Protein AF-A0A2S1XE09-F1 (afdb_monomer_lite)

Sequence (227 aa):
MHNIIDSYKGGRYLLRWALVEIHPAVLDAETGDELAPAIYGPSCPDAPLDVFAAEPEEIEAVLAENAEVRALAVAALPPAEPIIVRDFDAEGNLVAEREVIPEPPAAPVVPLAELKAAAVDLINARVGELRADHITVTVGQSATYLEKQDEAARHAAGDSGPFPYLSAEAIATGSSLDEVAALVGATATAWTAVNADLEGKRRAAVEAVKAAESPV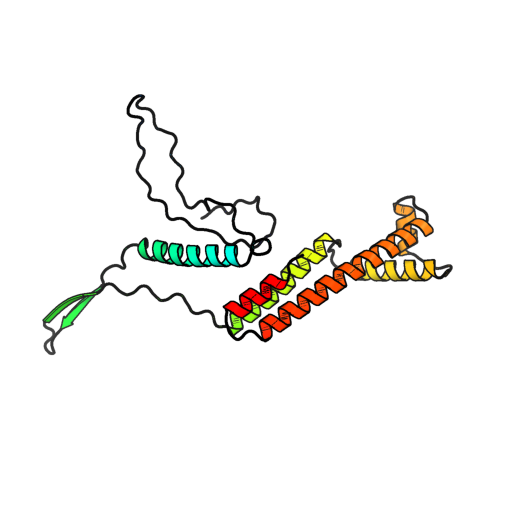QVYQACTHLRA

Secondary structure (DSSP, 8-state):
-----TT--S--EE-----------PBPTTT--BPPP---SS--SSPPEETTTS-HHHHHHHHHHHHHHHHHHHHHSPPPPPEEEEEE-TTS-EEEEEEE-PPPPPPP---HHHHHHHHHHHHHHHHHHHHHTTS---TTHHHHHHHHHHHHHHHHTT-----HHHHHHHHHHT--HHHHHHHHHHHHHHHHHHHHHHHHHHHHHHHHHHH-SSHHHHHHHHHTT--

Radius of gyration: 29.97 Å; chains: 1; bounding box: 83×64×74 Å

pLDDT: mean 77.24, std 21.25, range [29.91, 98.69]

Foldseek 3Di:
DDDPPPPDPPADFAQQWDDDDADPFDQDPVPRDGDDRPPDDGDSPDDTDRLLPDDPVVVVVSVVSVVVVVVVVVVVPDQQQWDWDFDADPVGHTDDTDTDRDDPPDDDDDDLVVLLVVLLVVLVVVLVVVLVVLDPDDVPCVVVLVLLLVLLVCVVVVNPDDDVSLVVVCVVVVHDSPVSSVVSNVSVVVSVVVNVVSVVLSVQLSVQSVVDPDSVSNSVSSNSNHD

Structure (mmCIF, N/CA/C/O backbone):
data_AF-A0A2S1XE09-F1
#
_entry.id   AF-A0A2S1XE09-F1
#
loop_
_atom_site.group_PDB
_atom_site.id
_atom_site.type_symbol
_atom_site.label_atom_id
_atom_site.label_alt_id
_atom_site.label_comp_id
_atom_site.label_asym_id
_atom_site.label_entity_id
_atom_site.label_seq_id
_atom_site.pdbx_PDB_ins_code
_atom_site.Cartn_x
_atom_site.Cartn_y
_atom_site.Cartn_z
_atom_site.occupancy
_atom_site.B_iso_or_equiv
_atom_site.auth_seq_id
_atom_site.auth_comp_id
_atom_site.auth_asym_id
_atom_site.auth_atom_id
_atom_site.pdbx_PDB_model_num
ATOM 1 N N . MET A 1 1 ? 23.938 21.216 -9.663 1.00 29.91 1 MET A N 1
ATOM 2 C CA . MET A 1 1 ? 23.207 20.632 -8.519 1.00 29.91 1 MET A CA 1
ATOM 3 C C . MET A 1 1 ? 21.765 21.088 -8.682 1.00 29.91 1 MET A C 1
ATOM 5 O O . MET A 1 1 ? 21.498 22.265 -8.496 1.00 29.91 1 MET A O 1
ATOM 9 N N . HIS A 1 2 ? 20.908 20.238 -9.250 1.00 38.53 2 HIS A N 1
ATOM 10 C CA . HIS A 1 2 ? 19.568 20.633 -9.700 1.00 38.53 2 HIS A CA 1
ATOM 11 C C . HIS A 1 2 ? 18.610 20.702 -8.505 1.00 38.53 2 HIS A C 1
ATOM 13 O O . HIS A 1 2 ? 18.514 19.736 -7.751 1.00 38.53 2 HIS A O 1
ATOM 19 N N . ASN A 1 3 ? 17.928 21.839 -8.336 1.00 36.25 3 ASN A N 1
ATOM 20 C CA . ASN A 1 3 ? 16.861 22.007 -7.350 1.00 36.25 3 ASN A CA 1
ATOM 21 C C . ASN A 1 3 ? 15.631 21.229 -7.829 1.00 36.25 3 ASN A C 1
ATOM 23 O O . ASN A 1 3 ? 14.886 21.701 -8.686 1.00 36.25 3 ASN A O 1
ATOM 27 N N . ILE A 1 4 ? 15.426 20.031 -7.286 1.00 41.94 4 ILE A N 1
ATOM 28 C CA . ILE A 1 4 ? 14.102 19.411 -7.288 1.00 41.94 4 ILE A CA 1
ATOM 29 C C . ILE A 1 4 ? 13.247 20.294 -6.375 1.00 41.94 4 ILE A C 1
ATOM 31 O O . ILE A 1 4 ? 13.626 20.545 -5.236 1.00 41.94 4 ILE A O 1
ATOM 35 N N . ILE A 1 5 ? 12.155 20.847 -6.899 1.00 47.62 5 ILE A N 1
ATOM 36 C CA . ILE A 1 5 ? 11.289 21.761 -6.148 1.00 47.62 5 ILE A CA 1
ATOM 37 C C . ILE A 1 5 ? 10.715 20.995 -4.941 1.00 47.62 5 ILE A C 1
ATOM 39 O O . ILE A 1 5 ? 9.990 20.020 -5.124 1.00 47.62 5 ILE A O 1
ATOM 43 N N . ASP A 1 6 ? 11.006 21.448 -3.717 1.00 44.28 6 ASP A N 1
ATOM 44 C CA . ASP A 1 6 ? 10.585 20.827 -2.441 1.00 44.28 6 ASP A CA 1
ATOM 45 C C . ASP A 1 6 ? 9.052 20.715 -2.253 1.00 44.28 6 ASP A C 1
ATOM 47 O O . ASP A 1 6 ? 8.571 20.153 -1.270 1.00 44.28 6 ASP A O 1
ATOM 51 N N . SER A 1 7 ? 8.248 21.243 -3.182 1.00 42.09 7 SER A N 1
ATOM 52 C CA . SER A 1 7 ? 6.783 21.239 -3.113 1.00 42.09 7 SER A CA 1
ATOM 53 C C . SER A 1 7 ? 6.124 19.940 -3.585 1.00 42.09 7 SER A C 1
ATOM 55 O O . SER A 1 7 ? 4.902 19.812 -3.485 1.00 42.09 7 SER A O 1
ATOM 57 N N . TYR A 1 8 ? 6.879 18.979 -4.119 1.00 47.38 8 TYR A N 1
ATOM 58 C CA . TYR A 1 8 ? 6.303 17.715 -4.570 1.00 47.38 8 TYR A CA 1
ATOM 59 C C . TYR A 1 8 ? 6.074 16.776 -3.381 1.00 47.38 8 TYR A C 1
ATOM 61 O O . TYR A 1 8 ? 7.004 16.202 -2.817 1.00 47.38 8 TYR A O 1
ATOM 69 N N . LYS A 1 9 ? 4.803 16.599 -3.003 1.00 41.81 9 LYS A N 1
ATOM 70 C CA . LYS A 1 9 ? 4.373 15.612 -2.005 1.00 41.81 9 LYS A CA 1
ATOM 71 C C . LYS A 1 9 ? 4.724 14.199 -2.488 1.00 41.81 9 LYS A C 1
ATOM 73 O O . LYS A 1 9 ? 3.990 13.642 -3.289 1.00 41.81 9 LYS A O 1
ATOM 78 N N . GLY A 1 10 ? 5.849 13.648 -2.036 1.00 36.59 10 GLY A N 1
ATOM 79 C CA . GLY A 1 10 ? 6.108 12.207 -1.862 1.00 36.59 10 GLY A CA 1
ATOM 80 C C . GLY A 1 10 ? 5.841 11.212 -3.009 1.00 36.59 10 GLY A C 1
ATOM 81 O O . GLY A 1 10 ? 5.817 10.022 -2.729 1.00 36.59 10 GLY A O 1
ATOM 82 N N . GLY A 1 11 ? 5.635 11.636 -4.259 1.00 39.91 11 GLY A N 1
ATOM 83 C CA . GLY A 1 11 ? 5.343 10.756 -5.402 1.00 39.91 11 GLY A CA 1
ATOM 84 C C . GLY A 1 11 ? 6.572 10.387 -6.242 1.00 39.91 11 GLY A C 1
ATOM 85 O O . GLY A 1 11 ? 7.592 11.079 -6.206 1.00 39.91 11 GLY A O 1
ATOM 86 N N . ARG A 1 12 ? 6.478 9.302 -7.031 1.00 45.44 12 ARG A N 1
ATOM 87 C CA . ARG A 1 12 ? 7.445 8.995 -8.103 1.00 45.44 12 ARG A CA 1
ATOM 88 C C . ARG A 1 12 ? 6.915 9.519 -9.435 1.00 45.44 12 ARG A C 1
ATOM 90 O O . ARG A 1 12 ? 5.789 9.236 -9.818 1.00 45.44 12 ARG A O 1
ATOM 97 N N . TYR A 1 13 ? 7.773 10.246 -10.130 1.00 48.81 13 TYR A N 1
ATOM 98 C CA . TYR A 1 13 ? 7.447 11.103 -11.260 1.00 48.81 13 TYR A CA 1
ATOM 99 C C . TYR A 1 13 ? 8.245 10.675 -12.494 1.00 48.81 13 TYR A C 1
ATOM 101 O O . TYR A 1 13 ? 9.452 10.441 -12.385 1.00 48.81 13 TYR A O 1
ATOM 109 N N . LEU A 1 14 ? 7.611 10.607 -13.668 1.00 46.12 14 LEU A N 1
ATOM 110 C CA . LEU A 1 14 ? 8.350 10.614 -14.932 1.00 46.12 14 LEU A CA 1
ATOM 111 C C . LEU A 1 14 ? 8.662 12.067 -15.292 1.00 46.12 14 LEU A C 1
ATOM 113 O O . LEU A 1 14 ? 7.768 12.873 -15.544 1.00 46.12 14 LEU A O 1
ATOM 117 N N . LEU A 1 15 ? 9.950 12.400 -15.284 1.00 46.25 15 LEU A N 1
ATOM 118 C CA . LEU A 1 15 ? 10.441 13.707 -15.703 1.00 46.25 15 LEU A CA 1
ATOM 119 C C . LEU A 1 15 ? 10.568 13.722 -17.228 1.00 46.25 15 LEU A C 1
ATOM 121 O O . LEU A 1 15 ? 11.260 12.878 -17.799 1.00 46.25 15 LEU A O 1
ATOM 125 N N . ARG A 1 16 ? 9.910 14.688 -17.869 1.00 46.25 16 ARG A N 1
ATOM 126 C CA . ARG A 1 16 ? 10.091 15.014 -19.284 1.00 46.25 16 ARG A CA 1
ATOM 127 C C . ARG A 1 16 ? 11.265 15.982 -19.380 1.00 46.25 16 ARG A C 1
ATOM 129 O O . ARG A 1 16 ? 11.198 17.096 -18.868 1.00 46.25 16 ARG A O 1
ATOM 136 N N . TRP A 1 17 ? 12.362 15.552 -19.988 1.00 41.72 17 TRP A N 1
ATOM 137 C CA . TRP A 1 17 ? 13.503 16.434 -20.226 1.00 41.72 17 TRP A CA 1
ATOM 138 C C . TRP A 1 17 ? 13.343 17.087 -21.600 1.00 41.72 17 TRP A C 1
ATOM 140 O O . TRP A 1 17 ? 13.000 16.415 -22.563 1.00 41.72 17 TRP A O 1
ATOM 150 N N . ALA A 1 18 ? 13.586 18.389 -21.706 1.00 41.06 18 ALA A N 1
ATOM 151 C CA . ALA A 1 18 ? 13.698 19.079 -22.987 1.00 41.06 18 ALA A CA 1
ATOM 152 C C . ALA A 1 18 ? 15.085 19.717 -23.066 1.00 41.06 18 ALA A C 1
ATOM 154 O O . ALA A 1 18 ? 15.552 20.325 -22.100 1.00 41.06 18 ALA A O 1
ATOM 155 N N . LEU A 1 19 ? 15.759 19.552 -24.203 1.00 36.62 19 LEU A N 1
ATOM 156 C CA . LEU A 1 19 ? 17.006 20.251 -24.475 1.00 36.62 19 LEU A CA 1
ATOM 157 C C . LEU A 1 19 ? 16.650 21.610 -25.079 1.00 36.62 19 LEU A C 1
ATOM 159 O O . LEU A 1 19 ? 15.942 21.654 -26.083 1.00 36.62 19 LEU A O 1
ATOM 163 N N . VAL A 1 20 ? 17.104 22.703 -24.466 1.00 41.16 20 VAL A N 1
ATOM 164 C CA . VAL A 1 20 ? 16.830 24.054 -24.970 1.00 41.16 20 VAL A CA 1
ATOM 165 C C . VAL A 1 20 ? 18.132 24.764 -25.312 1.00 41.16 20 VAL A C 1
ATOM 167 O O . VAL A 1 20 ? 19.076 24.762 -24.524 1.00 41.16 20 VAL A O 1
ATOM 170 N N . GLU A 1 21 ? 18.178 25.348 -26.506 1.00 37.38 21 GLU A N 1
ATOM 171 C CA . GLU A 1 21 ? 19.303 26.128 -27.017 1.00 37.38 21 GLU A CA 1
ATOM 172 C C . GLU A 1 21 ? 19.308 27.533 -26.391 1.00 37.38 21 GLU A C 1
ATOM 174 O O . GLU A 1 21 ? 18.278 28.206 -26.333 1.00 37.38 21 GLU A O 1
ATOM 179 N N . ILE A 1 22 ? 20.466 27.974 -25.888 1.00 40.25 22 ILE A N 1
ATOM 180 C CA . ILE A 1 22 ? 20.622 29.260 -25.196 1.00 40.25 22 ILE A CA 1
ATOM 181 C C . ILE A 1 22 ? 21.247 30.271 -26.163 1.00 40.25 22 ILE A C 1
ATOM 183 O O . ILE A 1 22 ? 22.413 30.135 -26.533 1.00 40.25 22 ILE A O 1
ATOM 187 N N . HIS A 1 23 ? 20.511 31.324 -26.519 1.00 36.81 23 HIS A N 1
ATOM 188 C CA . HIS A 1 23 ? 21.086 32.500 -27.177 1.00 36.81 23 HIS A CA 1
ATOM 189 C C . HIS A 1 23 ? 21.529 33.529 -26.119 1.00 36.81 23 HIS A C 1
ATOM 191 O O . HIS A 1 23 ? 20.784 33.770 -25.165 1.00 36.81 23 HIS A O 1
ATOM 197 N N . PRO A 1 24 ? 22.720 34.150 -26.242 1.00 40.69 24 PRO A N 1
ATOM 198 C CA . PRO A 1 24 ? 23.114 35.243 -25.356 1.00 40.69 24 PRO A CA 1
ATOM 199 C C . PRO A 1 24 ? 22.143 36.425 -25.510 1.00 40.69 24 PRO A C 1
ATOM 201 O O . PRO A 1 24 ? 21.597 36.636 -26.592 1.00 40.69 24 PRO A O 1
ATOM 204 N N . ALA A 1 25 ? 21.918 37.154 -24.413 1.00 48.25 25 ALA A N 1
ATOM 205 C CA . ALA A 1 25 ? 20.887 38.182 -24.254 1.00 48.25 25 ALA A CA 1
ATOM 206 C C . ALA A 1 25 ? 20.668 39.055 -25.506 1.00 48.25 25 ALA A C 1
ATOM 208 O O . ALA A 1 25 ? 21.591 39.701 -26.005 1.00 48.25 25 ALA A O 1
ATOM 209 N N . VAL A 1 26 ? 19.424 39.084 -25.991 1.00 52.12 26 VAL A N 1
ATOM 210 C CA . VAL A 1 26 ? 18.981 40.003 -27.042 1.00 52.12 26 VAL A CA 1
ATOM 211 C C . VAL A 1 26 ? 18.513 41.281 -26.353 1.00 52.12 26 VAL A C 1
ATOM 213 O O . VAL A 1 26 ? 17.576 41.246 -25.557 1.00 52.12 26 VAL A O 1
ATOM 216 N N . LEU A 1 27 ? 19.186 42.397 -26.631 1.00 51.38 27 LEU A N 1
ATOM 217 C CA . LEU A 1 27 ? 18.688 43.721 -26.263 1.00 51.38 27 LEU A CA 1
ATOM 218 C C . LEU A 1 27 ? 17.451 44.026 -27.110 1.00 51.38 27 LEU A C 1
ATOM 220 O O . LEU A 1 27 ? 17.447 43.751 -28.313 1.00 51.38 27 LEU A O 1
ATOM 224 N N . ASP A 1 28 ? 16.418 44.597 -26.496 1.00 59.78 28 ASP A N 1
ATOM 225 C CA . ASP A 1 28 ? 15.267 45.098 -27.245 1.00 59.78 28 ASP A CA 1
ATOM 226 C C . ASP A 1 28 ? 15.742 46.172 -28.240 1.00 59.78 28 ASP A C 1
ATOM 228 O O . ASP A 1 28 ? 16.424 47.127 -27.864 1.00 59.78 28 ASP A O 1
ATOM 232 N N . ALA A 1 29 ? 15.432 46.001 -29.528 1.00 52.12 29 ALA A N 1
ATOM 233 C CA . ALA A 1 29 ? 15.957 46.868 -30.582 1.00 52.12 29 ALA A CA 1
ATOM 234 C C . ALA A 1 29 ? 15.331 48.275 -30.587 1.00 52.12 29 ALA A C 1
ATOM 236 O O . ALA A 1 29 ? 15.905 49.189 -31.182 1.00 52.12 29 ALA A O 1
ATOM 237 N N . GLU A 1 30 ? 14.171 48.453 -29.953 1.00 62.19 30 GLU A N 1
ATOM 238 C CA . GLU A 1 30 ? 13.473 49.735 -29.874 1.00 62.19 30 GLU A CA 1
ATOM 239 C C . GLU A 1 30 ? 13.807 50.487 -28.584 1.00 62.19 30 GLU A C 1
ATOM 241 O O . GLU A 1 30 ? 13.912 51.716 -28.614 1.00 62.19 30 GLU A O 1
ATOM 246 N N . THR A 1 31 ? 14.013 49.781 -27.467 1.00 75.94 31 THR A N 1
ATOM 247 C CA . THR A 1 31 ? 14.245 50.425 -26.160 1.00 75.94 31 THR A CA 1
ATOM 248 C C . THR A 1 31 ? 15.693 50.367 -25.674 1.00 75.94 31 THR A C 1
ATOM 250 O O . THR A 1 31 ? 16.106 51.240 -24.913 1.00 75.94 31 THR A O 1
ATOM 253 N N . GLY A 1 32 ? 16.489 49.396 -26.133 1.00 64.50 32 GLY A N 1
ATOM 254 C CA . GLY A 1 32 ? 17.873 49.185 -25.696 1.00 64.50 32 GLY A CA 1
ATOM 255 C C . GLY A 1 32 ? 18.017 48.572 -24.299 1.00 64.50 32 GLY A C 1
ATOM 256 O O . GLY A 1 32 ? 19.140 48.446 -23.810 1.00 64.50 32 GLY A O 1
ATOM 257 N N . ASP A 1 33 ? 16.909 48.188 -23.664 1.00 67.38 33 ASP A N 1
ATOM 258 C CA . ASP A 1 33 ? 16.909 47.540 -22.355 1.00 67.38 33 ASP A CA 1
ATOM 259 C C . ASP A 1 33 ? 17.256 46.044 -22.474 1.00 67.38 33 ASP A C 1
ATOM 261 O O . ASP A 1 33 ? 16.963 45.387 -23.481 1.00 67.38 33 ASP A O 1
ATOM 265 N N . GLU A 1 34 ? 17.862 45.478 -21.423 1.00 52.91 34 GLU A N 1
ATOM 266 C CA . GLU A 1 34 ? 17.965 44.023 -21.277 1.00 52.91 34 GLU A CA 1
ATOM 267 C C . GLU A 1 34 ? 16.555 43.449 -21.102 1.00 52.91 34 GLU A C 1
ATOM 269 O O . GLU A 1 34 ? 15.909 43.645 -20.068 1.00 52.91 34 GLU A O 1
ATOM 274 N N . LEU A 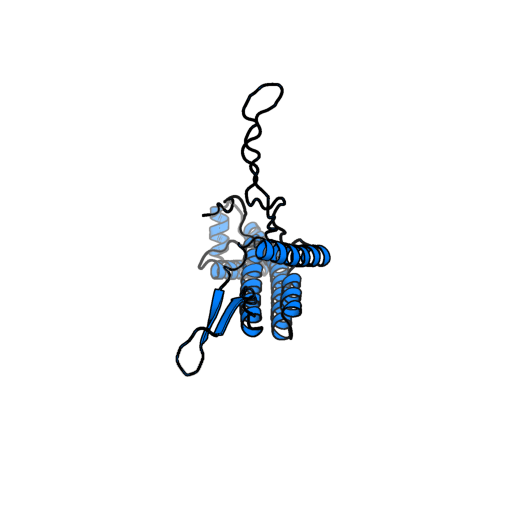1 35 ? 16.071 42.715 -22.107 1.00 54.72 35 LEU A N 1
ATOM 275 C CA . LEU A 1 35 ? 14.899 41.867 -21.927 1.00 54.72 35 LEU A CA 1
ATOM 276 C C . LEU A 1 35 ? 15.207 40.882 -20.795 1.00 54.72 35 LEU A C 1
ATOM 278 O O . LEU A 1 35 ? 16.299 40.305 -20.760 1.00 54.72 35 LEU A O 1
ATOM 282 N N . ALA A 1 36 ? 14.260 40.705 -19.863 1.00 45.94 36 ALA A N 1
ATOM 283 C CA . ALA A 1 36 ? 14.407 39.745 -18.771 1.00 45.94 36 ALA A CA 1
ATOM 284 C C . ALA A 1 36 ? 14.918 38.420 -19.355 1.00 45.94 36 ALA A C 1
ATOM 286 O O . ALA A 1 36 ? 14.347 37.968 -20.354 1.00 45.94 36 ALA A O 1
ATOM 287 N N . PRO A 1 37 ? 15.990 37.822 -18.798 1.00 46.41 37 PRO A N 1
ATOM 288 C CA . PRO A 1 37 ? 16.573 36.633 -19.385 1.00 46.41 37 PRO A CA 1
ATOM 289 C C . PRO A 1 37 ? 15.460 35.606 -19.518 1.00 46.41 37 PRO A C 1
ATOM 291 O O . PRO A 1 37 ? 14.835 35.235 -18.521 1.00 46.41 37 PRO A O 1
ATOM 294 N N . ALA A 1 38 ? 15.173 35.185 -20.749 1.00 46.19 38 ALA A N 1
ATOM 295 C CA . ALA A 1 38 ? 14.344 34.019 -20.952 1.00 46.19 38 ALA A CA 1
ATOM 296 C C . ALA A 1 38 ? 15.070 32.883 -20.228 1.00 46.19 38 ALA A C 1
ATOM 298 O O . ALA A 1 38 ? 16.137 32.443 -20.658 1.00 46.19 38 ALA A O 1
ATOM 299 N N . ILE A 1 39 ? 14.561 32.485 -19.060 1.00 38.59 39 ILE A N 1
ATOM 300 C CA . ILE A 1 39 ? 15.097 31.337 -18.344 1.00 38.59 39 ILE A CA 1
ATOM 301 C C . ILE A 1 39 ? 14.736 30.131 -19.197 1.00 38.59 39 ILE A C 1
ATOM 303 O O . ILE A 1 39 ? 13.629 29.609 -19.122 1.00 38.59 39 ILE A O 1
ATOM 307 N N . TYR A 1 40 ? 15.691 29.696 -20.003 1.00 47.28 40 TYR A N 1
ATOM 308 C CA . TYR A 1 40 ? 15.693 28.377 -20.596 1.00 47.28 40 TYR A CA 1
ATOM 309 C C . TYR A 1 40 ? 16.876 27.615 -20.006 1.00 47.28 40 TYR A C 1
ATOM 311 O O . TYR A 1 40 ? 18.017 27.717 -20.443 1.00 47.28 40 TYR A O 1
ATOM 319 N N . GLY A 1 41 ? 16.578 26.907 -18.920 1.00 41.28 41 GLY A N 1
ATOM 320 C CA . GLY A 1 41 ? 17.376 25.800 -18.399 1.00 41.28 41 GLY A CA 1
ATOM 321 C C . GLY A 1 41 ? 16.543 24.517 -18.474 1.00 41.28 41 GLY A C 1
ATOM 322 O O . GLY A 1 41 ? 15.415 24.577 -18.966 1.00 41.28 41 GLY A O 1
ATOM 323 N N . PRO A 1 42 ? 17.035 23.368 -17.977 1.00 38.59 42 PRO A N 1
ATOM 324 C CA . PRO A 1 42 ? 16.214 22.171 -17.843 1.00 38.59 42 PRO A CA 1
ATOM 325 C C . PRO A 1 42 ? 15.118 22.425 -16.799 1.00 38.59 42 PRO A C 1
ATOM 327 O O . PRO A 1 42 ? 15.269 22.134 -15.614 1.00 38.59 42 PRO A O 1
ATOM 330 N N . SER A 1 43 ? 14.014 23.016 -17.233 1.00 42.06 43 SER A N 1
ATOM 331 C CA . SER A 1 43 ? 12.719 22.860 -16.601 1.00 42.06 43 SER A CA 1
ATOM 332 C C . SER A 1 43 ? 12.050 21.671 -17.276 1.00 42.06 43 SER A C 1
ATOM 334 O O . SER A 1 43 ? 12.108 21.519 -18.493 1.00 42.06 43 SER A O 1
ATOM 336 N N . CYS A 1 44 ? 11.431 20.803 -16.483 1.00 41.62 44 CYS A N 1
ATOM 337 C CA . CYS A 1 44 ? 10.368 19.956 -17.006 1.00 41.62 44 CYS A CA 1
ATOM 338 C C . CYS A 1 44 ? 9.275 20.955 -17.432 1.00 41.62 44 CYS A C 1
ATOM 340 O O . CYS A 1 44 ? 8.752 21.638 -16.545 1.00 41.62 44 CYS A O 1
ATOM 342 N N . PRO A 1 45 ? 9.024 21.179 -18.739 1.00 46.91 45 PRO A N 1
ATOM 343 C CA . PRO A 1 45 ? 8.108 22.238 -19.176 1.00 46.91 45 PRO A CA 1
ATOM 344 C C . PRO A 1 45 ? 6.678 21.965 -18.692 1.00 46.91 45 PRO A C 1
ATOM 346 O O . PRO A 1 45 ? 5.906 22.897 -18.486 1.00 46.91 45 PRO A O 1
ATOM 349 N N . ASP A 1 46 ? 6.387 20.691 -18.422 1.00 56.22 46 ASP A N 1
ATOM 350 C CA . ASP A 1 46 ? 5.142 20.205 -17.855 1.00 56.22 46 ASP A CA 1
ATOM 351 C C . ASP A 1 46 ? 5.359 19.639 -16.452 1.00 56.22 46 ASP A C 1
ATOM 353 O O . ASP A 1 46 ? 6.459 19.202 -16.095 1.00 56.22 46 ASP A O 1
ATOM 357 N N . ALA A 1 47 ? 4.289 19.613 -15.654 1.00 57.19 47 ALA A N 1
ATOM 358 C CA . ALA A 1 47 ? 4.299 18.877 -14.399 1.00 57.19 47 ALA A CA 1
ATOM 359 C C . ALA A 1 47 ? 4.710 17.420 -14.682 1.00 57.19 47 ALA A C 1
ATOM 361 O O . ALA A 1 47 ? 4.228 16.833 -15.654 1.00 57.19 47 ALA A O 1
ATOM 362 N N . PRO A 1 48 ? 5.613 16.835 -13.881 1.00 57.59 48 PRO A N 1
ATOM 363 C CA . PRO A 1 48 ? 6.016 15.461 -14.092 1.00 57.59 48 PRO A CA 1
ATOM 364 C C . PRO A 1 48 ? 4.800 14.532 -14.113 1.00 57.59 48 PRO A C 1
ATOM 366 O O . PRO A 1 48 ? 3.903 14.663 -13.277 1.00 57.59 48 PRO A O 1
ATOM 369 N N . LEU A 1 49 ? 4.795 13.580 -15.048 1.00 59.56 49 LEU A N 1
ATOM 370 C CA . LEU A 1 49 ? 3.694 12.637 -15.182 1.00 59.56 49 LEU A CA 1
ATOM 371 C C . LEU A 1 49 ? 3.666 11.742 -13.938 1.00 59.56 49 LEU A C 1
ATOM 373 O O . LEU A 1 49 ? 4.624 11.006 -13.665 1.00 59.56 49 LEU A O 1
ATOM 377 N N . ASP A 1 50 ? 2.572 11.819 -13.181 1.00 68.38 50 ASP A N 1
ATOM 378 C CA . ASP A 1 50 ? 2.276 10.848 -12.135 1.00 68.38 50 ASP A CA 1
ATOM 379 C C . ASP A 1 50 ? 1.901 9.529 -12.811 1.00 68.38 50 ASP A C 1
ATOM 381 O O . ASP A 1 50 ? 0.803 9.350 -13.339 1.00 68.38 50 ASP A O 1
ATOM 385 N N . VAL A 1 51 ? 2.845 8.592 -12.796 1.00 54.41 51 VAL A N 1
ATOM 386 C CA . VAL A 1 51 ? 2.706 7.273 -13.425 1.00 54.41 51 VAL A CA 1
ATOM 387 C C . VAL A 1 51 ? 1.555 6.446 -12.859 1.00 54.41 51 VAL A C 1
ATOM 389 O O . VAL A 1 51 ? 1.152 5.466 -13.482 1.00 54.41 51 VAL A O 1
ATOM 392 N N . PHE A 1 52 ? 1.033 6.811 -11.689 1.00 51.41 52 PHE A N 1
ATOM 393 C CA . PHE A 1 52 ? -0.110 6.140 -11.083 1.00 51.41 52 PHE A CA 1
ATOM 394 C C . PHE A 1 52 ? -1.453 6.733 -11.522 1.00 51.41 52 PHE A C 1
ATOM 396 O O . PHE A 1 52 ? -2.464 6.043 -11.407 1.00 51.41 52 PHE A O 1
ATOM 403 N N . ALA A 1 53 ? -1.465 7.966 -12.034 1.00 58.34 53 ALA A N 1
ATOM 404 C CA . ALA A 1 53 ? -2.663 8.658 -12.512 1.00 58.34 53 ALA A CA 1
ATOM 405 C C . ALA A 1 53 ? -2.786 8.691 -14.047 1.00 58.34 53 ALA A C 1
ATOM 407 O O . ALA A 1 53 ? -3.871 8.946 -14.557 1.00 58.34 53 ALA A O 1
ATOM 408 N N . ALA A 1 54 ? -1.694 8.436 -14.770 1.00 63.28 54 ALA A N 1
ATOM 409 C CA . ALA A 1 54 ? -1.641 8.484 -16.228 1.00 63.28 54 ALA A CA 1
ATOM 410 C C . ALA A 1 54 ? -2.238 7.239 -16.903 1.00 63.28 54 ALA A C 1
ATOM 412 O O . ALA A 1 54 ? -2.050 6.111 -16.426 1.00 63.28 54 ALA A O 1
ATOM 413 N N . GLU A 1 55 ? -2.898 7.425 -18.046 1.00 70.94 55 GLU A N 1
ATOM 414 C CA . GLU A 1 55 ? -3.360 6.333 -18.903 1.00 70.94 55 GLU A CA 1
ATOM 415 C C . GLU A 1 55 ? -2.192 5.627 -19.620 1.00 70.94 55 GLU A C 1
ATOM 417 O O . GLU A 1 55 ? -1.131 6.228 -19.819 1.00 70.94 55 GLU A O 1
ATOM 422 N N . PRO A 1 56 ? -2.331 4.335 -19.991 1.00 64.44 56 PRO A N 1
ATOM 423 C CA . PRO A 1 56 ? -1.256 3.579 -20.639 1.00 64.44 56 PRO A CA 1
ATOM 424 C C . PRO A 1 56 ? -0.685 4.270 -21.883 1.00 64.44 56 PRO A C 1
ATOM 426 O O . PRO A 1 56 ? 0.527 4.267 -22.073 1.00 64.44 56 PRO A O 1
ATOM 429 N N . GLU A 1 57 ? -1.529 4.912 -22.690 1.00 70.12 57 GLU A N 1
ATOM 430 C CA . GLU A 1 57 ? -1.116 5.645 -23.887 1.00 70.12 57 GLU A CA 1
ATOM 431 C C . GLU A 1 57 ? -0.309 6.909 -23.546 1.00 70.12 57 GLU A C 1
ATOM 433 O O . GLU A 1 57 ? 0.633 7.247 -24.261 1.00 70.12 57 GLU A O 1
ATOM 438 N N . GLU A 1 58 ? -0.624 7.593 -22.440 1.00 66.75 58 GLU A N 1
ATOM 439 C CA . GLU A 1 58 ? 0.123 8.768 -21.961 1.00 66.75 58 GLU A CA 1
ATOM 440 C C . GLU A 1 58 ? 1.505 8.366 -21.441 1.00 66.75 58 GLU A C 1
ATOM 442 O O . GLU A 1 58 ? 2.507 9.034 -21.695 1.00 66.75 58 GLU A O 1
ATOM 447 N N . ILE A 1 59 ? 1.572 7.227 -20.754 1.00 57.47 59 ILE A N 1
ATOM 448 C CA . ILE A 1 59 ? 2.827 6.611 -20.331 1.00 57.47 59 ILE A CA 1
ATOM 449 C C . ILE A 1 59 ? 3.662 6.221 -21.552 1.00 57.47 59 ILE A C 1
ATOM 451 O O . ILE A 1 59 ? 4.850 6.539 -21.595 1.00 57.47 59 ILE A O 1
ATOM 455 N N . GLU A 1 60 ? 3.078 5.511 -22.522 1.00 63.53 60 GLU A N 1
ATOM 456 C CA . GLU A 1 60 ? 3.777 5.097 -23.741 1.00 63.53 60 GLU A CA 1
ATOM 457 C C . GLU A 1 60 ? 4.280 6.312 -24.520 1.00 63.53 60 GLU A C 1
ATOM 459 O O . GLU A 1 60 ? 5.434 6.312 -24.946 1.00 63.53 60 GLU A O 1
ATOM 464 N N . ALA A 1 61 ? 3.478 7.375 -24.616 1.00 69.88 61 ALA A N 1
ATOM 465 C CA . ALA A 1 61 ? 3.878 8.639 -25.219 1.00 69.88 61 ALA A CA 1
ATOM 466 C C . ALA A 1 61 ? 5.051 9.288 -24.470 1.00 69.88 61 ALA A C 1
ATOM 468 O O . ALA A 1 61 ? 6.035 9.660 -25.101 1.00 69.88 61 ALA A O 1
ATOM 469 N N . VAL A 1 62 ? 5.022 9.353 -23.134 1.00 67.38 62 VAL A N 1
ATOM 470 C CA . VAL A 1 62 ? 6.139 9.894 -22.339 1.00 67.38 62 VAL A CA 1
ATOM 471 C C . VAL A 1 62 ? 7.380 9.005 -22.415 1.00 67.38 62 VAL A C 1
ATOM 473 O O . VAL A 1 62 ? 8.499 9.510 -22.378 1.00 67.38 62 VAL A O 1
ATOM 476 N N . LEU A 1 63 ? 7.239 7.684 -22.522 1.00 61.19 63 LEU A N 1
ATOM 477 C CA . LEU A 1 63 ? 8.370 6.772 -22.708 1.00 61.19 63 LEU A CA 1
ATOM 478 C C . LEU A 1 63 ? 8.973 6.883 -24.113 1.00 61.19 63 LEU A C 1
ATOM 480 O O . LEU A 1 63 ? 10.201 6.835 -24.233 1.00 61.19 63 LEU A O 1
ATOM 484 N N . ALA A 1 64 ? 8.132 7.049 -25.137 1.00 67.00 64 ALA A N 1
ATOM 485 C CA . ALA A 1 64 ? 8.527 7.286 -26.521 1.00 67.00 64 ALA A CA 1
ATOM 486 C C . ALA A 1 64 ? 9.215 8.646 -26.664 1.00 67.00 64 ALA A C 1
ATOM 488 O O . ALA A 1 64 ? 10.351 8.700 -27.126 1.00 67.00 64 ALA A O 1
ATOM 489 N N . GLU A 1 65 ? 8.620 9.717 -26.138 1.00 66.38 65 GLU A N 1
ATOM 490 C CA . GLU A 1 65 ? 9.264 11.026 -26.072 1.00 66.38 65 GLU A CA 1
ATOM 491 C C . GLU A 1 65 ? 10.533 10.979 -25.236 1.00 66.38 65 GLU A C 1
ATOM 493 O O . GLU A 1 65 ? 11.526 11.560 -25.633 1.00 66.38 65 GLU A O 1
ATOM 498 N N . ASN A 1 66 ? 10.587 10.246 -24.121 1.00 61.03 66 ASN A N 1
ATOM 499 C CA . ASN A 1 66 ? 11.847 10.073 -23.399 1.00 61.03 66 ASN A CA 1
ATOM 500 C C . ASN A 1 66 ? 12.873 9.274 -24.209 1.00 61.03 66 ASN A C 1
ATOM 502 O O . ASN A 1 66 ? 14.069 9.443 -23.999 1.00 61.03 66 ASN A O 1
ATOM 506 N N . ALA A 1 67 ? 12.469 8.367 -25.100 1.00 59.88 67 ALA A N 1
ATOM 507 C CA . ALA A 1 67 ? 13.392 7.718 -26.028 1.00 59.88 67 ALA A CA 1
ATOM 508 C C . ALA A 1 67 ? 13.919 8.717 -27.070 1.00 59.88 67 ALA A C 1
ATOM 510 O O . ALA A 1 67 ? 15.125 8.755 -27.297 1.00 59.88 67 ALA A O 1
ATOM 511 N N . GLU A 1 68 ? 13.059 9.577 -27.613 1.00 53.84 68 GLU A N 1
ATOM 512 C CA . GLU A 1 68 ? 13.431 10.656 -28.537 1.00 53.84 68 GLU A CA 1
ATOM 513 C C . GLU A 1 68 ? 14.297 11.725 -27.862 1.00 53.84 68 GLU A C 1
ATOM 515 O O . GLU A 1 68 ? 15.319 12.122 -28.404 1.00 53.84 68 GLU A O 1
ATOM 520 N N . VAL A 1 69 ? 13.964 12.126 -26.639 1.00 47.97 69 VAL A N 1
ATOM 521 C CA . VAL A 1 69 ? 14.730 13.038 -25.783 1.00 47.97 69 VAL A CA 1
ATOM 522 C C . VAL A 1 69 ? 16.049 12.409 -25.370 1.00 47.97 69 VAL A C 1
ATOM 524 O O . VAL A 1 69 ? 17.058 13.100 -25.363 1.00 47.97 69 VAL A O 1
ATOM 527 N N . ARG A 1 70 ? 16.097 11.108 -25.054 1.00 54.00 70 ARG A N 1
ATOM 528 C CA . ARG A 1 70 ? 17.371 10.401 -24.847 1.00 54.00 70 ARG A CA 1
ATOM 529 C C . ARG A 1 70 ? 18.194 10.391 -26.130 1.00 54.00 70 ARG A C 1
ATOM 531 O O . ARG A 1 70 ? 19.395 10.602 -26.043 1.00 54.00 70 ARG A O 1
ATOM 538 N N . ALA A 1 71 ? 17.579 10.217 -27.299 1.00 57.06 71 ALA A N 1
ATOM 539 C CA . ALA A 1 71 ? 18.271 10.305 -28.583 1.00 57.06 71 ALA A CA 1
ATOM 540 C C . ALA A 1 71 ? 18.777 11.731 -28.875 1.00 57.06 71 ALA A C 1
ATOM 542 O O . ALA A 1 71 ? 19.915 11.891 -29.301 1.00 57.06 71 ALA A O 1
ATOM 543 N N . LEU A 1 72 ? 17.989 12.763 -28.566 1.00 51.38 72 LEU A N 1
ATOM 544 C CA . LEU A 1 72 ? 18.362 14.179 -28.648 1.00 51.38 72 LEU A CA 1
ATOM 545 C C . LEU A 1 72 ? 19.453 14.550 -27.641 1.00 51.38 72 LEU A C 1
ATOM 547 O O . LEU A 1 72 ? 20.381 15.261 -27.993 1.00 51.38 72 LEU A O 1
ATOM 551 N N . ALA A 1 73 ? 19.388 14.045 -26.410 1.00 48.12 73 ALA A N 1
ATOM 552 C CA . ALA A 1 73 ? 20.413 14.236 -25.390 1.00 48.12 73 ALA A CA 1
ATOM 553 C C . ALA A 1 73 ? 21.714 13.534 -25.787 1.00 48.12 73 ALA A C 1
ATOM 555 O O . ALA A 1 73 ? 22.777 14.113 -25.625 1.00 48.12 73 ALA A O 1
ATOM 556 N N . VAL A 1 74 ? 21.639 12.332 -26.366 1.00 52.34 74 VAL A N 1
ATOM 557 C CA . VAL A 1 74 ? 22.793 11.641 -26.962 1.00 52.34 74 VAL A CA 1
ATOM 558 C C . VAL A 1 74 ? 23.345 12.418 -28.161 1.00 52.34 74 VAL A C 1
ATOM 560 O O . VAL A 1 74 ? 24.558 12.508 -28.302 1.00 52.34 74 VAL A O 1
ATOM 563 N N . ALA A 1 75 ? 22.486 13.029 -28.981 1.00 54.72 75 ALA A N 1
ATOM 564 C CA . ALA A 1 75 ? 22.895 13.896 -30.088 1.00 54.72 75 ALA A CA 1
ATOM 565 C C . ALA A 1 75 ? 23.462 15.254 -29.625 1.00 54.72 75 ALA A C 1
ATOM 567 O O . ALA A 1 75 ? 24.213 15.883 -30.365 1.00 54.72 75 ALA A O 1
ATOM 568 N N . ALA A 1 76 ? 23.100 15.702 -28.420 1.00 44.56 76 ALA A N 1
ATOM 569 C CA . ALA A 1 76 ? 23.546 16.948 -27.801 1.00 44.56 76 ALA A CA 1
ATOM 570 C C . ALA A 1 76 ? 24.735 16.777 -26.848 1.00 44.56 76 ALA A C 1
ATOM 572 O O . ALA A 1 76 ? 25.337 17.773 -26.438 1.00 44.56 76 ALA A O 1
ATOM 573 N N . LEU A 1 77 ? 25.089 15.538 -26.482 1.00 46.03 77 LEU A N 1
ATOM 574 C CA . LEU A 1 77 ? 26.405 15.265 -25.921 1.00 46.03 77 LEU A CA 1
ATOM 575 C C . LEU A 1 77 ? 27.440 15.802 -26.916 1.00 46.03 77 LEU A C 1
ATOM 577 O O . LEU A 1 77 ? 27.239 15.660 -28.127 1.00 46.03 77 LEU A O 1
ATOM 581 N N . PRO A 1 78 ? 28.526 16.439 -26.436 1.00 50.28 78 PRO A N 1
ATOM 582 C CA . PRO A 1 78 ? 29.586 16.863 -27.334 1.00 50.28 78 PRO A CA 1
ATOM 583 C C . PRO A 1 78 ? 29.978 15.657 -28.195 1.00 50.28 78 PRO A C 1
ATOM 585 O O . PRO A 1 78 ? 30.078 14.549 -27.647 1.00 50.28 78 PRO A O 1
ATOM 588 N N . PRO A 1 79 ? 30.123 15.840 -29.523 1.00 58.28 79 PRO A N 1
ATOM 589 C CA . PRO A 1 79 ? 30.451 14.741 -30.418 1.00 58.28 79 PRO A CA 1
ATOM 590 C C . PRO A 1 79 ? 31.652 14.023 -29.826 1.00 58.28 79 PRO A C 1
ATOM 592 O O . PRO A 1 79 ? 32.603 14.682 -29.397 1.00 58.28 79 PRO A O 1
ATOM 595 N N . ALA A 1 80 ? 31.550 12.697 -29.710 1.00 59.88 80 ALA A N 1
ATOM 596 C CA . ALA A 1 80 ? 32.570 11.924 -29.027 1.00 59.88 80 ALA A CA 1
ATOM 597 C C . ALA A 1 80 ? 33.933 12.304 -29.606 1.00 59.88 80 ALA A C 1
ATOM 599 O O . ALA A 1 80 ? 34.096 12.279 -30.830 1.00 59.88 80 ALA A O 1
ATOM 600 N N . GLU A 1 81 ? 34.850 12.749 -28.737 1.00 73.81 81 GLU A N 1
ATOM 601 C CA . GLU A 1 81 ? 36.106 13.314 -29.210 1.00 73.81 81 GLU A CA 1
ATOM 602 C C . GLU A 1 81 ? 36.790 12.283 -30.105 1.00 73.81 81 GLU A C 1
ATOM 604 O O . GLU A 1 81 ? 36.949 11.122 -29.699 1.00 73.81 81 GLU A O 1
ATOM 609 N N . PRO A 1 82 ? 37.135 12.672 -31.337 1.00 75.38 82 PRO A N 1
ATOM 610 C CA . PRO A 1 82 ? 37.689 11.736 -32.278 1.00 75.38 82 PRO A CA 1
ATOM 611 C C . PRO A 1 82 ? 38.975 11.136 -31.731 1.00 75.38 82 PRO A C 1
ATOM 613 O O . PRO A 1 82 ? 39.921 11.839 -31.365 1.00 75.38 82 PRO A O 1
ATOM 616 N N . ILE A 1 83 ? 39.022 9.809 -31.698 1.00 81.44 83 ILE A N 1
ATOM 617 C CA . ILE A 1 83 ? 40.229 9.096 -31.322 1.00 81.44 83 ILE A CA 1
ATOM 618 C C . ILE A 1 83 ? 41.061 8.942 -32.588 1.00 81.4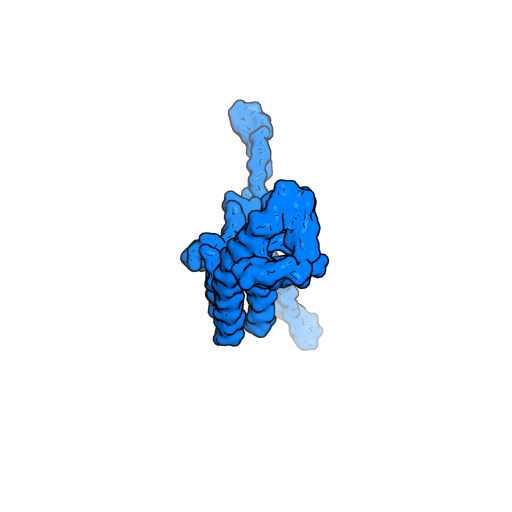4 83 ILE A C 1
ATOM 620 O O . ILE A 1 83 ? 40.627 8.341 -33.574 1.00 81.44 83 ILE A O 1
ATOM 624 N N . ILE A 1 84 ? 42.276 9.484 -32.554 1.00 90.25 84 ILE A N 1
ATOM 625 C CA . ILE A 1 84 ? 43.240 9.311 -33.635 1.00 90.25 84 ILE A CA 1
ATOM 626 C C . ILE A 1 84 ? 43.861 7.922 -33.511 1.00 90.25 84 ILE A C 1
ATOM 628 O O . ILE A 1 84 ? 44.660 7.655 -32.611 1.00 90.25 84 ILE A O 1
ATOM 632 N N . VAL A 1 85 ? 43.492 7.035 -34.430 1.00 89.44 85 VAL A N 1
ATOM 633 C CA . VAL A 1 85 ? 44.076 5.700 -34.543 1.00 89.44 85 VAL A CA 1
ATOM 634 C C . VAL A 1 85 ? 45.235 5.770 -35.529 1.00 89.44 85 VAL A C 1
ATOM 636 O O . VAL A 1 85 ? 45.050 6.136 -36.690 1.00 89.44 85 VAL A O 1
ATOM 639 N N . ARG A 1 86 ? 46.432 5.433 -35.045 1.00 95.69 86 ARG A N 1
ATOM 640 C CA . ARG A 1 86 ? 47.671 5.378 -35.826 1.00 95.69 86 ARG A CA 1
ATOM 641 C C . ARG A 1 86 ? 48.091 3.931 -36.021 1.00 95.69 86 ARG A C 1
ATOM 643 O O . ARG A 1 86 ? 48.347 3.238 -35.038 1.00 95.69 86 ARG A O 1
ATOM 650 N N . ASP A 1 87 ? 48.188 3.510 -37.272 1.00 91.19 87 ASP A N 1
ATOM 651 C CA . ASP A 1 87 ? 48.675 2.188 -37.648 1.00 91.19 87 ASP A CA 1
ATOM 652 C C . ASP A 1 87 ? 50.166 2.282 -38.005 1.00 91.19 87 ASP A C 1
ATOM 654 O O . ASP A 1 87 ? 50.576 3.180 -38.748 1.00 91.19 87 ASP A O 1
ATOM 658 N N . PHE A 1 88 ? 50.976 1.357 -37.489 1.00 94.12 88 PHE A N 1
ATOM 659 C CA . PHE A 1 88 ? 52.421 1.292 -37.729 1.00 94.12 88 PHE A CA 1
ATOM 660 C C . PHE A 1 88 ? 52.798 -0.033 -38.411 1.00 94.12 88 PHE A C 1
ATOM 662 O O . PHE A 1 88 ? 52.161 -1.056 -38.156 1.00 94.12 88 PHE A O 1
ATOM 669 N N . ASP A 1 89 ? 53.815 -0.024 -39.275 1.00 95.00 89 ASP A N 1
ATOM 670 C CA . ASP A 1 89 ? 54.384 -1.248 -39.859 1.00 95.00 89 ASP A CA 1
ATOM 671 C C . ASP A 1 89 ? 55.284 -2.015 -38.866 1.00 95.00 89 ASP A C 1
ATOM 673 O O . ASP A 1 89 ? 55.436 -1.637 -37.701 1.00 95.00 89 ASP A O 1
ATOM 677 N N . ALA A 1 90 ? 55.867 -3.133 -39.315 1.00 92.88 90 ALA A N 1
ATOM 678 C CA . ALA A 1 90 ? 56.719 -3.987 -38.483 1.00 92.88 90 ALA A CA 1
ATOM 679 C C . ALA A 1 90 ? 58.032 -3.299 -38.062 1.00 92.88 90 ALA A C 1
ATOM 681 O O . ALA A 1 90 ? 58.633 -3.668 -37.052 1.00 92.88 90 ALA A O 1
ATOM 682 N N . GLU A 1 91 ? 58.459 -2.292 -38.819 1.00 95.12 91 GLU A N 1
ATOM 683 C CA . GLU A 1 91 ? 59.639 -1.472 -38.576 1.00 95.12 91 GLU A CA 1
ATOM 684 C C . GLU A 1 91 ? 59.333 -0.239 -37.702 1.00 95.12 91 GLU A C 1
ATOM 686 O O . GLU A 1 91 ? 60.254 0.475 -37.300 1.00 95.12 91 GLU A O 1
ATOM 691 N N . GLY A 1 92 ? 58.061 -0.009 -37.357 1.00 91.06 92 GLY A N 1
ATOM 692 C CA . GLY A 1 92 ? 57.606 1.083 -36.499 1.00 91.06 92 GLY A CA 1
ATOM 693 C C . GLY A 1 92 ? 57.325 2.398 -37.231 1.00 91.06 92 GLY A C 1
ATOM 694 O O . GLY A 1 92 ? 57.193 3.435 -36.577 1.00 91.06 92 GLY A O 1
ATOM 695 N N . ASN A 1 93 ? 57.222 2.393 -38.562 1.00 93.00 93 ASN A N 1
ATOM 696 C CA . ASN A 1 93 ? 56.847 3.574 -39.339 1.00 93.00 93 ASN A CA 1
ATOM 697 C C . ASN A 1 93 ? 55.326 3.734 -39.381 1.00 93.00 93 ASN A C 1
ATOM 699 O O . ASN A 1 93 ? 54.592 2.758 -39.517 1.00 93.00 93 ASN A O 1
ATOM 703 N N . LEU A 1 94 ? 54.847 4.977 -39.306 1.00 90.62 94 LEU A N 1
ATOM 704 C CA . LEU A 1 94 ? 53.427 5.302 -39.446 1.00 90.62 94 LEU A CA 1
ATOM 705 C C . LEU A 1 94 ? 52.963 5.020 -40.883 1.00 90.62 94 LEU A C 1
ATOM 707 O O . LEU A 1 94 ? 53.470 5.635 -41.821 1.00 90.62 94 LEU A O 1
ATOM 711 N N . VAL A 1 95 ? 51.978 4.137 -41.050 1.00 94.50 95 VAL A N 1
ATOM 712 C CA . VAL A 1 95 ? 51.426 3.760 -42.365 1.00 94.50 95 VAL A CA 1
ATOM 713 C C . VAL A 1 95 ? 50.008 4.270 -42.602 1.00 94.50 95 VAL A C 1
ATOM 715 O O . VAL A 1 95 ? 49.616 4.448 -43.754 1.00 94.50 95 VAL A O 1
ATOM 718 N N . ALA A 1 96 ? 49.247 4.549 -41.542 1.00 92.56 96 ALA A N 1
ATOM 719 C CA . ALA A 1 96 ? 47.943 5.194 -41.648 1.00 92.56 96 ALA A CA 1
ATOM 720 C C . ALA A 1 96 ? 47.599 5.970 -40.372 1.00 92.56 96 ALA A C 1
ATOM 722 O O . ALA A 1 96 ? 47.960 5.575 -39.265 1.00 92.56 96 ALA A O 1
ATOM 723 N N . GLU A 1 97 ? 46.864 7.065 -40.538 1.00 93.75 97 GLU A N 1
ATOM 724 C CA . GLU A 1 97 ? 46.211 7.793 -39.456 1.00 93.75 97 GLU A CA 1
ATOM 725 C C . GLU A 1 97 ? 44.743 7.958 -39.841 1.00 93.75 97 GLU A C 1
ATOM 727 O O . GLU A 1 97 ? 44.436 8.403 -40.950 1.00 93.75 97 GLU A O 1
ATOM 732 N N . ARG A 1 98 ? 43.831 7.554 -38.956 1.00 91.38 98 ARG A N 1
ATOM 733 C CA . ARG A 1 98 ? 42.396 7.735 -39.170 1.00 91.38 98 ARG A CA 1
ATOM 734 C C . ARG A 1 98 ? 41.707 8.225 -37.915 1.00 91.38 98 ARG A C 1
ATOM 736 O O . ARG A 1 98 ? 42.033 7.825 -36.798 1.00 91.38 98 ARG A O 1
ATOM 743 N N . GLU A 1 99 ? 40.715 9.061 -38.146 1.00 89.94 99 GLU A N 1
ATOM 744 C CA . GLU A 1 99 ? 39.814 9.570 -37.134 1.00 89.94 99 GLU A CA 1
ATOM 745 C C . GLU A 1 99 ? 38.700 8.547 -36.893 1.00 89.94 99 GLU A C 1
ATOM 747 O O . GLU A 1 99 ? 38.006 8.149 -37.831 1.00 89.94 99 GLU A O 1
ATOM 752 N N . VAL A 1 100 ? 38.547 8.077 -35.654 1.00 86.69 100 VAL A N 1
ATOM 753 C CA . VAL A 1 100 ? 37.451 7.182 -35.268 1.00 86.69 100 VAL A CA 1
ATOM 754 C C . VAL A 1 100 ? 36.611 7.884 -34.214 1.00 86.69 100 VAL A C 1
ATOM 756 O O . VAL A 1 100 ? 37.087 8.137 -33.109 1.00 86.69 100 VAL A O 1
ATOM 759 N N . ILE A 1 101 ? 35.358 8.182 -34.554 1.00 79.38 101 ILE A N 1
ATOM 760 C CA . ILE A 1 101 ? 34.354 8.629 -33.586 1.00 79.38 101 ILE A CA 1
ATOM 761 C C . ILE A 1 101 ? 33.877 7.372 -32.853 1.00 79.38 101 ILE A C 1
ATOM 763 O O . ILE A 1 101 ? 33.289 6.498 -33.501 1.00 79.38 101 ILE A O 1
ATOM 767 N N . PRO A 1 102 ? 34.158 7.209 -31.549 1.00 75.69 102 PRO A N 1
ATOM 768 C CA . PRO A 1 102 ? 33.681 6.041 -30.831 1.00 75.69 102 PRO A CA 1
ATOM 769 C C . PRO A 1 102 ? 32.154 6.092 -30.749 1.00 75.69 102 PRO A C 1
ATOM 771 O O . PRO A 1 102 ? 31.565 7.133 -30.453 1.00 75.69 102 PRO A O 1
ATOM 774 N N . GLU A 1 103 ? 31.513 4.959 -31.028 1.00 74.12 103 GLU A N 1
ATOM 775 C CA . GLU A 1 103 ? 30.072 4.824 -30.843 1.00 74.12 103 GLU A CA 1
ATOM 776 C C . GLU A 1 103 ? 29.739 5.090 -29.363 1.00 74.12 103 GLU A C 1
ATOM 778 O O . GLU A 1 103 ? 30.472 4.611 -28.484 1.00 74.12 103 GLU A O 1
ATOM 783 N N . PRO A 1 104 ? 28.682 5.866 -29.055 1.00 66.69 104 PRO A N 1
ATOM 784 C CA . PRO A 1 104 ? 28.273 6.085 -27.678 1.00 66.69 104 PRO A CA 1
ATOM 785 C C . PRO A 1 104 ? 28.082 4.735 -26.979 1.00 66.69 104 PRO A C 1
ATOM 787 O O . PRO A 1 104 ? 27.538 3.807 -27.586 1.00 66.69 104 PRO A O 1
ATOM 790 N N . PRO A 1 105 ? 28.501 4.589 -25.711 1.00 63.38 105 PRO A N 1
ATOM 791 C CA . PRO A 1 105 ? 28.272 3.344 -25.001 1.00 63.38 105 PRO A CA 1
ATOM 792 C C . PRO A 1 105 ? 26.768 3.061 -24.957 1.00 63.38 105 PRO A C 1
ATOM 794 O O . PRO A 1 105 ? 25.972 3.933 -24.595 1.00 63.38 105 PRO A O 1
ATOM 797 N N . ALA A 1 106 ? 26.379 1.838 -25.322 1.00 60.78 106 ALA A N 1
ATOM 798 C CA . ALA A 1 106 ? 24.996 1.403 -25.198 1.00 60.78 106 ALA A CA 1
ATOM 799 C C . ALA A 1 106 ? 24.526 1.585 -23.747 1.00 60.78 106 ALA A C 1
ATOM 801 O O . ALA A 1 106 ? 25.284 1.340 -22.801 1.00 60.78 106 ALA A O 1
ATOM 802 N N . ALA A 1 107 ? 23.272 2.008 -23.568 1.00 55.56 107 ALA A N 1
ATOM 803 C CA . ALA A 1 107 ? 22.688 2.109 -22.237 1.00 55.56 107 ALA A CA 1
ATOM 804 C C . ALA A 1 107 ? 22.816 0.755 -21.512 1.00 55.56 107 ALA A C 1
ATOM 806 O O . ALA A 1 107 ? 22.593 -0.291 -22.134 1.00 55.56 107 ALA A O 1
ATOM 807 N N . PRO A 1 108 ? 23.175 0.745 -20.217 1.00 59.25 108 PRO A N 1
ATOM 808 C CA . PRO A 1 108 ? 23.329 -0.499 -19.485 1.00 59.25 108 PRO A CA 1
ATOM 809 C C . PRO A 1 108 ? 21.998 -1.255 -19.466 1.00 59.25 108 PRO A C 1
ATOM 811 O O . PRO A 1 108 ? 20.962 -0.725 -19.061 1.00 59.25 108 PRO A O 1
ATOM 814 N N . VAL A 1 109 ? 22.032 -2.510 -19.912 1.00 82.06 109 VAL A N 1
ATOM 815 C CA . VAL A 1 109 ? 20.878 -3.407 -19.846 1.00 82.06 109 VAL A CA 1
ATOM 816 C C . VAL A 1 109 ? 20.698 -3.823 -18.390 1.00 82.06 109 VAL A C 1
ATOM 818 O O . VAL A 1 109 ? 21.511 -4.576 -17.858 1.00 82.06 109 VAL A O 1
ATOM 821 N N . VAL A 1 110 ? 19.639 -3.336 -17.741 1.00 84.94 110 VAL A N 1
ATOM 822 C CA . VAL A 1 110 ? 19.283 -3.777 -16.386 1.00 84.94 110 VAL A CA 1
ATOM 823 C C . VAL A 1 110 ? 18.743 -5.210 -16.462 1.00 84.94 110 VAL A C 1
ATOM 825 O O . VAL A 1 110 ? 17.783 -5.454 -17.202 1.00 84.94 110 VAL A O 1
ATOM 828 N N . PRO A 1 111 ? 19.310 -6.175 -15.717 1.00 92.44 111 PRO A N 1
ATOM 829 C CA . PRO A 1 111 ? 18.797 -7.538 -15.691 1.00 92.44 111 PRO A CA 1
ATOM 830 C C . PRO A 1 111 ? 17.329 -7.592 -15.249 1.00 92.44 111 PRO A C 1
ATOM 832 O O . PRO A 1 111 ? 16.934 -6.968 -14.265 1.00 92.44 111 PRO A O 1
ATOM 835 N N . LEU A 1 112 ? 16.511 -8.408 -15.923 1.00 89.12 112 LEU A N 1
ATOM 836 C CA . LEU A 1 112 ? 15.083 -8.561 -15.601 1.00 89.12 112 LEU A CA 1
ATOM 837 C C . LEU A 1 112 ? 14.840 -8.937 -14.126 1.00 89.12 112 LEU A C 1
ATOM 839 O O . LEU A 1 112 ? 13.858 -8.503 -13.530 1.00 89.12 112 LEU A O 1
ATOM 843 N N . ALA A 1 113 ? 15.737 -9.720 -13.523 1.00 95.12 113 ALA A N 1
ATOM 844 C CA . ALA A 1 113 ? 15.651 -10.085 -12.111 1.00 95.12 113 ALA A CA 1
ATOM 845 C C . ALA A 1 113 ? 15.750 -8.865 -11.175 1.00 95.12 113 ALA A C 1
ATOM 847 O O . ALA A 1 113 ? 14.994 -8.779 -10.208 1.00 95.12 113 ALA A O 1
ATOM 848 N N . GLU A 1 114 ? 16.627 -7.907 -11.484 1.00 89.81 114 GLU A N 1
ATOM 849 C CA . GLU A 1 114 ? 16.777 -6.669 -10.712 1.00 89.81 114 GLU A CA 1
ATOM 850 C C . GLU A 1 114 ? 15.545 -5.772 -10.871 1.00 89.81 114 GLU A C 1
ATOM 852 O O . GLU A 1 114 ? 15.032 -5.246 -9.884 1.00 89.81 114 GLU A O 1
ATOM 857 N N . LEU A 1 115 ? 14.998 -5.680 -12.091 1.00 89.75 115 LEU A N 1
ATOM 858 C CA . LEU A 1 115 ? 13.746 -4.960 -12.348 1.00 89.75 115 LEU A CA 1
ATOM 859 C C . LEU A 1 115 ? 12.576 -5.540 -11.546 1.00 89.75 115 LEU A C 1
ATOM 861 O O . LEU A 1 115 ? 11.810 -4.789 -10.946 1.00 89.75 115 LEU A O 1
ATOM 865 N N . LYS A 1 116 ? 12.449 -6.871 -11.493 1.00 93.50 116 LYS A N 1
ATOM 866 C CA . LYS A 1 116 ? 11.412 -7.539 -10.694 1.00 93.50 116 LYS A CA 1
ATOM 867 C C . LYS A 1 116 ? 11.551 -7.246 -9.203 1.00 93.50 116 LYS A C 1
ATOM 869 O O . LYS A 1 116 ? 10.545 -6.978 -8.551 1.00 93.50 116 LYS A O 1
ATOM 874 N N . ALA A 1 117 ? 12.769 -7.293 -8.664 1.00 92.25 117 ALA A N 1
ATOM 875 C CA . ALA A 1 117 ? 13.014 -6.987 -7.256 1.00 92.25 117 ALA A CA 1
ATOM 876 C C . ALA A 1 117 ? 12.604 -5.542 -6.926 1.00 92.25 117 ALA A C 1
ATOM 878 O O . ALA A 1 117 ? 11.782 -5.324 -6.035 1.00 92.25 117 ALA A O 1
ATOM 879 N N . ALA A 1 118 ? 13.067 -4.576 -7.725 1.00 85.50 118 ALA A N 1
ATOM 880 C CA . ALA A 1 118 ? 12.715 -3.167 -7.557 1.00 85.50 118 ALA A CA 1
ATOM 881 C C . ALA A 1 118 ? 11.202 -2.907 -7.696 1.00 85.50 118 ALA A C 1
ATOM 883 O O . ALA A 1 118 ? 10.644 -2.075 -6.978 1.00 85.50 118 ALA A O 1
ATOM 884 N N . ALA A 1 119 ? 10.522 -3.625 -8.595 1.00 88.56 119 ALA A N 1
ATOM 885 C CA . ALA A 1 119 ? 9.076 -3.533 -8.770 1.00 88.56 119 ALA A CA 1
ATOM 886 C C . ALA A 1 119 ? 8.301 -4.066 -7.554 1.00 88.56 119 ALA A C 1
ATOM 888 O O . ALA A 1 119 ? 7.334 -3.439 -7.125 1.00 88.56 119 ALA A O 1
ATOM 889 N N . VAL A 1 120 ? 8.733 -5.180 -6.952 1.00 94.25 120 VAL A N 1
ATOM 890 C CA . VAL A 1 120 ? 8.123 -5.699 -5.714 1.00 94.25 120 VAL A CA 1
ATOM 891 C C . VAL A 1 120 ? 8.286 -4.708 -4.562 1.00 94.25 120 VAL A C 1
ATOM 893 O O . VAL A 1 120 ? 7.317 -4.450 -3.844 1.00 94.25 120 VAL A O 1
ATOM 896 N N . ASP A 1 121 ? 9.472 -4.119 -4.405 1.00 88.56 121 ASP A N 1
ATOM 897 C CA . ASP A 1 121 ? 9.718 -3.096 -3.384 1.00 88.56 121 ASP A CA 1
ATOM 898 C C . ASP A 1 121 ? 8.827 -1.868 -3.598 1.00 88.56 121 ASP A C 1
ATOM 900 O O . ASP A 1 121 ? 8.225 -1.363 -2.649 1.00 88.56 121 ASP A O 1
ATOM 904 N N . LEU A 1 122 ? 8.673 -1.432 -4.853 1.00 86.81 122 LEU A N 1
ATOM 905 C CA . LEU A 1 122 ? 7.777 -0.338 -5.217 1.00 86.81 122 LEU A CA 1
ATOM 906 C C . LEU A 1 122 ? 6.313 -0.652 -4.878 1.00 86.81 122 LEU A C 1
ATOM 908 O O . LEU A 1 122 ? 5.645 0.179 -4.269 1.00 86.81 122 LEU A O 1
ATOM 912 N N . ILE A 1 123 ? 5.818 -1.838 -5.242 1.00 89.31 123 ILE A N 1
ATOM 913 C CA . ILE A 1 123 ? 4.446 -2.274 -4.943 1.00 89.31 123 ILE A CA 1
ATOM 914 C C . ILE A 1 123 ? 4.189 -2.252 -3.434 1.00 89.31 123 ILE A C 1
ATOM 916 O O . ILE A 1 123 ? 3.162 -1.748 -2.979 1.00 89.31 123 ILE A O 1
ATOM 920 N N . ASN A 1 124 ? 5.128 -2.775 -2.643 1.00 93.88 124 ASN A N 1
ATOM 921 C CA . ASN A 1 124 ? 4.992 -2.807 -1.191 1.00 93.88 124 ASN A CA 1
ATOM 922 C C . ASN A 1 124 ? 5.026 -1.397 -0.583 1.00 93.88 124 ASN A C 1
ATOM 924 O O . ASN A 1 124 ? 4.207 -1.106 0.289 1.00 93.88 124 ASN A O 1
ATOM 928 N N . ALA A 1 125 ? 5.923 -0.525 -1.055 1.00 88.31 125 ALA A N 1
ATOM 929 C CA . ALA A 1 125 ? 5.988 0.867 -0.618 1.00 88.31 125 ALA A CA 1
ATOM 930 C C . ALA A 1 125 ? 4.683 1.610 -0.937 1.00 88.31 125 ALA A C 1
ATOM 932 O O . ALA A 1 125 ? 4.079 2.194 -0.041 1.00 88.31 125 ALA A O 1
ATOM 933 N N . ARG A 1 126 ? 4.189 1.491 -2.176 1.00 89.06 126 ARG A N 1
ATOM 934 C CA . ARG A 1 126 ? 2.966 2.165 -2.623 1.00 89.06 126 ARG A CA 1
ATOM 935 C C . ARG A 1 126 ? 1.735 1.718 -1.842 1.00 89.06 126 ARG A C 1
ATOM 937 O O . ARG A 1 126 ? 0.926 2.541 -1.435 1.00 89.06 126 ARG A O 1
ATOM 944 N N . VAL A 1 127 ? 1.591 0.420 -1.588 1.00 92.25 127 VAL A N 1
ATOM 945 C CA . VAL A 1 127 ? 0.485 -0.071 -0.755 1.00 92.25 127 VAL A CA 1
ATOM 946 C C . VAL A 1 127 ? 0.640 0.391 0.695 1.00 92.25 127 VAL A C 1
ATOM 948 O O . VAL A 1 127 ? -0.359 0.670 1.348 1.00 92.25 127 VAL A O 1
ATOM 951 N N . GLY A 1 128 ? 1.868 0.527 1.200 1.00 93.44 128 GLY A N 1
ATOM 952 C CA . GLY A 1 128 ? 2.135 1.161 2.492 1.00 93.44 128 GLY A CA 1
ATOM 953 C C . GLY A 1 128 ? 1.659 2.617 2.557 1.00 93.44 128 GLY A C 1
ATOM 954 O O . GLY A 1 128 ? 0.990 2.981 3.520 1.00 93.44 128 GLY A O 1
ATOM 955 N N . GLU A 1 129 ? 1.946 3.417 1.527 1.00 89.94 129 GLU A N 1
ATOM 956 C CA . GLU A 1 129 ? 1.468 4.804 1.398 1.00 89.94 129 GLU A CA 1
ATOM 957 C C . GLU A 1 129 ? -0.062 4.870 1.377 1.00 89.94 129 GLU A C 1
ATOM 959 O O . GLU A 1 129 ? -0.650 5.584 2.181 1.00 89.94 129 GLU A O 1
ATOM 964 N N . LEU A 1 130 ? -0.711 4.055 0.538 1.00 90.81 130 LEU A N 1
ATOM 965 C CA . LEU A 1 130 ? -2.175 4.008 0.449 1.00 90.81 130 LEU A CA 1
ATOM 966 C C . LEU A 1 130 ? -2.820 3.604 1.781 1.00 90.81 130 LEU A C 1
ATOM 968 O O . LEU A 1 130 ? -3.862 4.125 2.156 1.00 90.81 130 LEU A O 1
ATOM 972 N N . ARG A 1 131 ? -2.200 2.691 2.540 1.00 95.25 131 ARG A N 1
ATOM 973 C CA . ARG A 1 131 ? -2.672 2.357 3.892 1.00 95.25 131 ARG A CA 1
ATOM 974 C C . ARG A 1 131 ? -2.541 3.552 4.840 1.00 95.25 131 ARG A C 1
ATOM 976 O O . ARG A 1 131 ? -3.437 3.766 5.651 1.00 95.25 131 ARG A O 1
ATOM 983 N N . ALA A 1 132 ? -1.459 4.322 4.739 1.00 93.94 132 ALA A N 1
ATOM 984 C CA . ALA A 1 132 ? -1.211 5.480 5.596 1.00 93.94 132 ALA A CA 1
ATOM 985 C C . ALA A 1 132 ? -2.239 6.614 5.413 1.00 93.94 132 ALA A C 1
ATOM 987 O O . ALA A 1 132 ? -2.415 7.408 6.333 1.00 93.94 132 ALA A O 1
ATOM 988 N N . ASP A 1 133 ? -2.972 6.652 4.295 1.00 92.25 133 ASP A N 1
ATOM 989 C CA . ASP A 1 133 ? -4.094 7.585 4.098 1.00 92.25 133 ASP A CA 1
ATOM 990 C C . ASP A 1 133 ? -5.314 7.257 4.983 1.00 92.25 133 ASP A C 1
ATOM 992 O O . ASP A 1 133 ? -6.172 8.109 5.218 1.00 92.25 133 ASP A O 1
ATOM 996 N N . HIS A 1 134 ? -5.398 6.026 5.498 1.00 92.00 134 HIS A N 1
ATOM 997 C CA . HIS A 1 134 ? -6.539 5.535 6.277 1.00 92.00 134 HIS A CA 1
ATOM 998 C C . HIS A 1 134 ? -6.222 5.268 7.749 1.00 92.00 134 HIS A C 1
ATOM 1000 O O . HIS A 1 134 ? -7.141 5.210 8.568 1.00 92.00 134 HIS A O 1
ATOM 1006 N N . ILE A 1 135 ? -4.948 5.081 8.097 1.00 92.62 135 ILE A N 1
ATOM 1007 C CA . ILE A 1 135 ? -4.520 4.795 9.467 1.00 92.62 135 ILE A CA 1
ATOM 1008 C C . ILE A 1 135 ? -3.364 5.694 9.882 1.00 92.62 135 ILE A C 1
ATOM 1010 O O . ILE A 1 135 ? -2.482 6.019 9.089 1.00 92.62 135 ILE A O 1
ATOM 1014 N N . THR A 1 136 ? -3.300 6.016 11.170 1.00 92.94 136 THR A N 1
ATOM 1015 C CA . THR A 1 136 ? -2.109 6.655 11.724 1.00 92.94 136 THR A CA 1
ATOM 1016 C C . THR A 1 136 ? -0.999 5.617 11.855 1.00 92.94 136 THR A C 1
ATOM 1018 O O . THR A 1 136 ? -1.096 4.652 12.614 1.00 92.94 136 THR A O 1
ATOM 1021 N N . VAL A 1 137 ? 0.095 5.815 11.123 1.00 89.94 137 VAL A N 1
ATOM 1022 C CA . VAL A 1 137 ? 1.267 4.940 11.203 1.00 89.94 137 VAL A CA 1
ATOM 1023 C C . VAL A 1 137 ? 2.154 5.400 12.358 1.00 89.94 137 VAL A C 1
ATOM 1025 O O . VAL A 1 137 ? 2.939 6.333 12.226 1.00 89.94 137 VAL A O 1
ATOM 1028 N N . THR A 1 138 ? 2.033 4.743 13.511 1.00 93.25 138 THR A N 1
ATOM 1029 C CA . THR A 1 138 ? 2.939 4.931 14.657 1.00 93.25 138 THR A CA 1
ATOM 1030 C C . THR A 1 138 ? 3.477 3.583 15.121 1.00 93.25 138 THR A C 1
ATOM 1032 O O . THR A 1 138 ? 2.731 2.611 15.255 1.00 93.25 138 THR A O 1
ATOM 1035 N N . VAL A 1 139 ? 4.783 3.515 15.390 1.00 92.94 139 VAL A N 1
ATOM 1036 C CA . VAL A 1 139 ? 5.430 2.297 15.898 1.00 92.94 139 VAL A CA 1
ATOM 1037 C C . VAL A 1 139 ? 4.730 1.840 17.181 1.00 92.94 139 VAL A C 1
ATOM 1039 O O . VAL A 1 139 ? 4.612 2.599 18.138 1.00 92.94 139 VAL A O 1
ATOM 1042 N N . GLY A 1 140 ? 4.249 0.595 17.186 1.00 90.88 140 GLY A N 1
ATOM 1043 C CA . GLY A 1 140 ? 3.553 -0.008 18.327 1.00 90.88 140 GLY A CA 1
ATOM 1044 C C . GLY A 1 140 ? 2.050 0.285 18.429 1.00 90.88 140 GLY A C 1
ATOM 1045 O O . GLY A 1 140 ? 1.392 -0.341 19.254 1.00 90.88 140 GL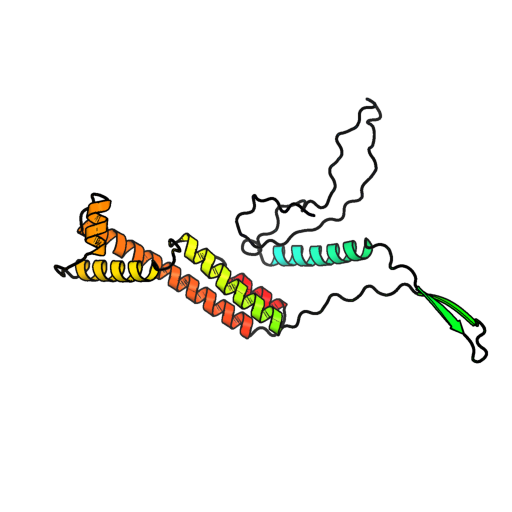Y A O 1
ATOM 1046 N N . GLN A 1 141 ? 1.466 1.156 17.591 1.00 93.56 141 GLN A N 1
ATOM 1047 C CA . GLN A 1 141 ? 0.015 1.423 17.630 1.00 93.56 141 GLN A CA 1
ATOM 1048 C C . GLN A 1 141 ? -0.843 0.300 17.039 1.00 93.56 141 GLN A C 1
ATOM 1050 O O . GLN A 1 141 ? -2.013 0.191 17.396 1.00 93.56 141 GLN A O 1
ATOM 1055 N N . SER A 1 142 ? -0.288 -0.550 16.170 1.00 92.75 142 SER A N 1
ATOM 1056 C CA . SER A 1 142 ? -1.051 -1.631 15.533 1.00 92.75 142 SER A CA 1
ATOM 1057 C C . SER A 1 142 ? -1.676 -2.587 16.551 1.00 92.75 142 SER A C 1
ATOM 1059 O O . SER A 1 142 ? -2.839 -2.946 16.402 1.00 92.75 142 SER A O 1
ATOM 1061 N N . ALA A 1 143 ? -0.944 -2.939 17.613 1.00 94.50 143 ALA A N 1
ATOM 1062 C CA . ALA A 1 143 ? -1.471 -3.759 18.703 1.00 94.50 143 ALA A CA 1
ATOM 1063 C C . ALA A 1 143 ? -2.645 -3.058 19.406 1.00 94.50 143 ALA A C 1
ATOM 1065 O O . ALA A 1 143 ? -3.695 -3.660 19.588 1.00 94.50 143 ALA A O 1
ATOM 1066 N N . THR A 1 144 ? -2.516 -1.761 19.698 1.00 96.25 144 THR A N 1
ATOM 1067 C CA . THR A 1 144 ? -3.592 -0.964 20.307 1.00 96.25 144 THR A CA 1
ATOM 1068 C C . THR A 1 144 ? -4.861 -0.939 19.452 1.00 96.25 144 THR A C 1
ATOM 1070 O O . THR A 1 144 ? -5.958 -0.986 20.000 1.00 96.25 144 THR A O 1
ATOM 1073 N N . TYR A 1 145 ? -4.749 -0.873 18.122 1.00 95.44 145 TYR A N 1
ATOM 1074 C CA . TYR A 1 145 ? -5.924 -0.913 17.245 1.00 95.44 145 TYR A CA 1
ATOM 1075 C C . TYR A 1 145 ? -6.650 -2.256 17.291 1.00 95.44 145 TYR A C 1
ATOM 1077 O O . TYR A 1 145 ? -7.878 -2.273 17.329 1.00 95.44 145 TYR A O 1
ATOM 1085 N N . LEU A 1 146 ? -5.901 -3.360 17.326 1.00 95.75 146 LEU A N 1
ATOM 1086 C CA . LEU A 1 146 ? -6.478 -4.699 17.433 1.00 95.75 146 LEU A CA 1
ATOM 1087 C C . LEU A 1 146 ? -7.177 -4.899 18.783 1.00 95.75 146 LEU A C 1
ATOM 1089 O O . LEU A 1 146 ? -8.308 -5.375 18.806 1.00 95.75 146 LEU A O 1
ATOM 1093 N N . GLU A 1 147 ? -6.558 -4.463 19.882 1.00 98.19 147 GLU A N 1
ATOM 1094 C CA . GLU A 1 147 ? -7.170 -4.528 21.218 1.00 98.19 147 GLU A CA 1
ATOM 1095 C C . GLU A 1 147 ? -8.446 -3.675 21.299 1.00 98.19 147 GLU A C 1
ATOM 1097 O O . GLU A 1 147 ? -9.475 -4.139 21.782 1.00 98.19 147 GLU A O 1
ATOM 1102 N N . LYS A 1 148 ? -8.437 -2.450 20.752 1.00 98.12 148 LYS A N 1
ATOM 1103 C CA . LYS A 1 148 ? -9.645 -1.607 20.675 1.00 98.12 148 LYS A CA 1
ATOM 1104 C C . LYS A 1 148 ? -10.759 -2.267 19.862 1.00 98.12 148 LYS A C 1
ATOM 1106 O O . LYS A 1 148 ? -11.924 -2.189 20.248 1.00 98.12 148 LYS A O 1
ATOM 1111 N N . GLN A 1 149 ? -10.416 -2.900 18.740 1.00 98.00 149 GLN A N 1
ATOM 1112 C CA . GLN A 1 149 ? -11.379 -3.622 17.912 1.00 98.00 149 GLN A CA 1
ATOM 1113 C C . GLN A 1 149 ? -11.989 -4.814 18.665 1.00 98.00 149 GLN A C 1
ATOM 1115 O O . GLN A 1 149 ? -13.201 -5.014 18.575 1.00 98.00 149 GLN A O 1
ATOM 1120 N N . ASP A 1 150 ? -11.185 -5.573 19.415 1.00 98.44 150 ASP A N 1
ATOM 1121 C CA . ASP A 1 150 ? -11.675 -6.669 20.260 1.00 98.44 150 ASP A CA 1
ATOM 1122 C C . ASP A 1 150 ? -12.605 -6.157 21.368 1.00 98.44 150 ASP A C 1
ATOM 1124 O O . ASP A 1 150 ? -13.727 -6.645 21.503 1.00 98.44 150 ASP A O 1
ATOM 1128 N N . GLU A 1 151 ? -12.196 -5.119 22.107 1.00 98.69 151 GLU A N 1
ATOM 1129 C CA . GLU A 1 151 ? -13.034 -4.504 23.142 1.00 98.69 151 GLU A CA 1
ATOM 1130 C C . GLU A 1 151 ? -14.377 -4.028 22.577 1.00 98.69 151 GLU A C 1
ATOM 1132 O O . GLU A 1 151 ? -15.421 -4.283 23.178 1.00 98.69 151 GLU A O 1
ATOM 1137 N N . ALA A 1 152 ? -14.372 -3.392 21.401 1.00 98.56 152 ALA A N 1
ATOM 1138 C CA . ALA A 1 152 ? -15.591 -2.917 20.753 1.00 98.56 152 ALA A CA 1
ATOM 1139 C C . ALA A 1 152 ? -16.507 -4.079 20.339 1.00 98.56 152 ALA A C 1
ATOM 1141 O O . ALA A 1 152 ? -17.723 -4.004 20.528 1.00 98.56 152 ALA A O 1
ATOM 1142 N N . ALA A 1 153 ? -15.936 -5.171 19.820 1.00 98.31 153 ALA A N 1
ATOM 1143 C CA . ALA A 1 153 ? -16.688 -6.366 19.452 1.00 98.31 153 ALA A CA 1
ATOM 1144 C C . ALA A 1 153 ? -17.298 -7.066 20.678 1.00 98.31 153 ALA A C 1
ATOM 1146 O O . ALA A 1 153 ? -18.476 -7.428 20.654 1.00 98.31 153 ALA A O 1
ATOM 1147 N N . ARG A 1 154 ? -16.532 -7.213 21.768 1.00 98.56 154 ARG A N 1
ATOM 1148 C CA . ARG A 1 154 ? -17.021 -7.777 23.037 1.00 98.56 154 ARG A CA 1
ATOM 1149 C C . ARG A 1 154 ? -18.131 -6.919 23.641 1.00 98.56 154 ARG A C 1
ATOM 1151 O O . ARG A 1 154 ? -19.182 -7.451 23.997 1.00 98.56 154 ARG A O 1
ATOM 1158 N N . HIS A 1 155 ? -17.945 -5.600 23.683 1.00 98.50 155 HIS A N 1
ATOM 1159 C CA . HIS A 1 155 ? -18.961 -4.661 24.156 1.00 98.50 155 HIS A CA 1
ATOM 1160 C C . HIS A 1 155 ? -20.257 -4.761 23.332 1.00 98.50 155 HIS A C 1
ATOM 1162 O O . HIS A 1 155 ? -21.346 -4.871 23.892 1.00 98.50 155 HIS A O 1
ATOM 1168 N N . ALA A 1 156 ? -20.159 -4.817 21.998 1.00 97.88 156 ALA A N 1
ATOM 1169 C CA . ALA A 1 156 ? -21.317 -4.994 21.115 1.00 97.88 156 ALA A CA 1
ATOM 1170 C C . ALA A 1 156 ? -22.046 -6.338 21.320 1.00 97.88 156 ALA A C 1
ATOM 1172 O O . ALA A 1 156 ? -23.249 -6.430 21.078 1.00 97.88 156 ALA A O 1
ATOM 1173 N N . ALA A 1 157 ? -21.341 -7.369 21.792 1.00 98.31 157 ALA A N 1
ATOM 1174 C CA . ALA A 1 157 ? -21.920 -8.660 22.164 1.00 98.31 157 ALA A CA 1
ATOM 1175 C C . ALA A 1 157 ? -22.567 -8.670 23.567 1.00 98.31 157 ALA A C 1
ATOM 1177 O O . ALA A 1 157 ? -23.099 -9.700 23.984 1.00 98.31 157 ALA A O 1
ATOM 1178 N N . GLY A 1 158 ? -22.545 -7.543 24.288 1.00 98.00 158 GLY A N 1
ATOM 1179 C CA . GLY A 1 158 ? -23.115 -7.406 25.629 1.00 98.00 158 GLY A CA 1
ATOM 1180 C C . GLY A 1 158 ? -22.193 -7.863 26.763 1.00 98.00 158 GLY A C 1
ATOM 1181 O O . GLY A 1 158 ? -22.675 -8.061 27.878 1.00 98.00 158 GLY A O 1
ATOM 1182 N N . ASP A 1 159 ? -20.892 -8.048 26.506 1.00 98.44 159 ASP A N 1
ATOM 1183 C CA . ASP A 1 159 ? -19.905 -8.249 27.572 1.00 98.44 159 ASP A CA 1
ATOM 1184 C C . ASP A 1 159 ? -19.872 -7.005 28.485 1.00 98.44 159 ASP A C 1
ATOM 1186 O O . ASP A 1 159 ? -19.889 -5.867 28.019 1.00 98.44 159 ASP A O 1
ATOM 1190 N N . SER A 1 160 ? -19.835 -7.218 29.801 1.00 97.19 160 SER A N 1
ATOM 1191 C CA . SER A 1 160 ? -19.763 -6.148 30.803 1.00 97.19 160 SER A CA 1
ATOM 1192 C C . SER A 1 160 ? -18.348 -5.590 31.015 1.00 97.19 160 SER A C 1
ATOM 1194 O O . SER A 1 160 ? -18.184 -4.617 31.752 1.00 97.19 160 SER A O 1
ATOM 1196 N N . GLY A 1 161 ? -17.324 -6.196 30.405 1.00 94.69 161 GLY A N 1
ATOM 1197 C CA . GLY A 1 161 ? -15.941 -5.721 30.444 1.00 94.69 161 GLY A CA 1
ATOM 1198 C C . GLY A 1 161 ? -15.031 -6.494 31.408 1.00 94.69 161 GLY A C 1
ATOM 1199 O O . GLY A 1 161 ? -15.420 -7.530 31.951 1.00 94.69 161 GLY A O 1
ATOM 1200 N N . PRO A 1 162 ? -13.789 -6.016 31.626 1.00 97.44 162 PRO A N 1
ATOM 1201 C CA . PRO A 1 162 ? -13.332 -4.640 31.405 1.00 97.44 162 PRO A CA 1
ATOM 1202 C C . PRO A 1 162 ? -12.982 -4.290 29.945 1.00 97.44 162 PRO A C 1
ATOM 1204 O O . PRO A 1 162 ? -12.622 -5.161 29.147 1.00 97.44 162 PRO A O 1
ATOM 1207 N N . PHE A 1 163 ? -13.046 -2.982 29.652 1.00 98.50 163 PHE A N 1
ATOM 1208 C CA . PHE A 1 163 ? -12.682 -2.348 28.372 1.00 98.50 163 PHE A CA 1
ATOM 1209 C C . PHE A 1 163 ? -11.736 -1.152 28.595 1.00 98.50 163 PHE A C 1
ATOM 1211 O O . PHE A 1 163 ? -12.154 0.005 28.458 1.00 98.50 163 PHE A O 1
ATOM 1218 N N . PRO A 1 164 ? -10.506 -1.379 29.092 1.00 98.50 164 PRO A N 1
ATOM 1219 C CA . PRO A 1 164 ? -9.595 -0.303 29.471 1.00 98.50 164 PRO A CA 1
ATOM 1220 C C . PRO A 1 164 ? -9.279 0.682 28.339 1.00 98.50 164 PRO A C 1
ATOM 1222 O O . PRO A 1 164 ? -9.196 1.880 28.619 1.00 98.50 164 PRO A O 1
ATOM 1225 N N . TYR A 1 165 ? -9.130 0.232 27.087 1.00 98.56 165 TYR A N 1
ATOM 1226 C CA . TYR A 1 165 ? -8.806 1.141 25.985 1.00 98.56 165 TYR A CA 1
ATOM 1227 C C . TYR A 1 165 ? -9.990 2.038 25.624 1.00 98.56 165 TYR A C 1
ATOM 1229 O O . TYR A 1 165 ? -9.824 3.259 25.552 1.00 98.56 165 TYR A O 1
ATOM 1237 N N . LEU A 1 166 ? -11.182 1.459 25.453 1.00 98.62 166 LEU A N 1
ATOM 1238 C CA . LEU A 1 166 ? -12.386 2.230 25.129 1.00 98.62 166 LEU A CA 1
ATOM 1239 C C . LEU A 1 166 ? -12.797 3.150 26.283 1.00 98.62 166 LEU A C 1
ATOM 1241 O O . LEU A 1 166 ? -13.177 4.293 26.049 1.00 98.62 166 LEU A O 1
ATOM 1245 N N . SER A 1 167 ? -12.668 2.693 27.533 1.00 98.62 167 SER A N 1
ATOM 1246 C CA . SER A 1 167 ? -13.011 3.510 28.706 1.00 98.62 167 SER A CA 1
ATOM 1247 C C . SER A 1 167 ? -12.078 4.711 28.857 1.00 98.62 167 SER A C 1
ATOM 1249 O O . SER A 1 167 ? -12.537 5.819 29.132 1.00 98.62 167 SER A O 1
ATOM 1251 N N . ALA A 1 168 ? -10.769 4.518 28.661 1.00 98.56 168 ALA A N 1
ATOM 1252 C CA . ALA A 1 168 ? -9.808 5.617 28.713 1.00 98.56 168 ALA A CA 1
ATOM 1253 C C . ALA A 1 168 ? -10.067 6.653 27.607 1.00 98.56 168 ALA A C 1
ATOM 1255 O O . ALA A 1 168 ? -9.983 7.855 27.855 1.00 98.56 168 ALA A O 1
ATOM 1256 N N . GLU A 1 169 ? -10.421 6.201 26.403 1.00 98.56 169 GLU A N 1
ATOM 1257 C CA . GLU A 1 169 ? -10.766 7.074 25.279 1.00 98.56 169 GLU A CA 1
ATOM 1258 C C . GLU A 1 169 ? -12.099 7.808 25.484 1.00 98.56 169 GLU A C 1
ATOM 1260 O O . GLU A 1 169 ? -12.179 9.007 25.214 1.00 98.56 169 GLU A O 1
ATOM 1265 N N . ALA A 1 170 ? -13.112 7.138 26.037 1.00 98.56 170 ALA A N 1
ATOM 1266 C CA . ALA A 1 170 ? -14.383 7.750 26.423 1.00 98.56 170 ALA A CA 1
ATOM 1267 C C . ALA A 1 170 ? -14.162 8.905 27.412 1.00 98.56 170 ALA A C 1
ATOM 1269 O O . ALA A 1 170 ? -14.616 10.025 27.178 1.00 98.56 170 ALA A O 1
ATOM 1270 N N . ILE A 1 171 ? -13.352 8.680 28.454 1.00 98.56 171 ILE A N 1
ATOM 1271 C CA . ILE A 1 171 ? -12.968 9.722 29.418 1.00 98.56 171 ILE A CA 1
ATOM 1272 C C . ILE A 1 171 ? -12.204 10.862 28.731 1.00 98.56 171 ILE A C 1
ATOM 1274 O O . ILE A 1 171 ? -12.517 12.029 28.957 1.00 98.56 171 ILE A O 1
ATOM 1278 N N . ALA A 1 172 ? -11.212 10.543 27.894 1.00 98.44 172 ALA A N 1
ATOM 1279 C CA . ALA A 1 172 ? -10.370 11.545 27.239 1.00 98.44 172 ALA A CA 1
ATOM 1280 C C . ALA A 1 172 ? -11.137 12.429 26.239 1.00 98.44 172 ALA A C 1
ATOM 1282 O O . ALA A 1 172 ? -10.759 13.579 26.027 1.00 98.44 172 ALA A O 1
ATOM 1283 N N . THR A 1 173 ? -12.202 11.901 25.633 1.00 98.19 173 THR A N 1
ATOM 1284 C CA . THR A 1 173 ? -13.011 12.596 24.616 1.00 98.19 173 THR A CA 1
ATOM 1285 C C . THR A 1 173 ? -14.325 13.164 25.153 1.00 98.19 173 THR A C 1
ATOM 1287 O O . THR A 1 173 ? -14.997 13.900 24.436 1.00 98.19 173 THR A O 1
ATOM 1290 N N . GLY A 1 174 ? -14.699 12.853 26.399 1.00 98.19 174 GLY A N 1
ATOM 1291 C CA . GLY A 1 174 ? -15.997 13.227 26.966 1.00 98.19 174 GLY A CA 1
ATOM 1292 C C . GLY A 1 174 ? -17.182 12.478 26.345 1.00 98.19 174 GLY A C 1
ATOM 1293 O O . GLY A 1 174 ? -18.308 12.964 26.427 1.00 98.19 174 GLY A O 1
ATOM 1294 N N . SER A 1 175 ? -16.927 11.324 25.727 1.00 98.56 175 SER A N 1
ATOM 1295 C CA . SER A 1 175 ? -17.941 10.457 25.115 1.00 98.56 175 SER A CA 1
ATOM 1296 C C . SER A 1 175 ? -18.351 9.339 26.077 1.00 98.56 175 SER A C 1
ATOM 1298 O O . SER A 1 175 ? -17.651 9.040 27.046 1.00 98.56 175 SER A O 1
ATOM 1300 N N . SER A 1 176 ? -19.476 8.686 25.811 1.00 98.44 176 SER A N 1
ATOM 1301 C CA . SER A 1 176 ? -19.852 7.439 26.481 1.00 98.44 176 SER A CA 1
ATOM 1302 C C . SER A 1 176 ? -19.063 6.241 25.938 1.00 98.44 176 SER A C 1
ATOM 1304 O O . SER A 1 176 ? -18.534 6.266 24.825 1.00 98.44 176 SER A O 1
ATOM 1306 N N . LEU A 1 177 ? -19.005 5.161 26.725 1.00 98.38 177 LEU A N 1
ATOM 1307 C CA . LEU A 1 177 ? -18.406 3.897 26.289 1.00 98.38 177 LEU A CA 1
ATOM 1308 C C . LEU A 1 177 ? -19.107 3.344 25.035 1.00 98.38 177 LEU A C 1
ATOM 1310 O O . LEU A 1 177 ? -18.424 2.918 24.107 1.00 98.38 177 LEU A 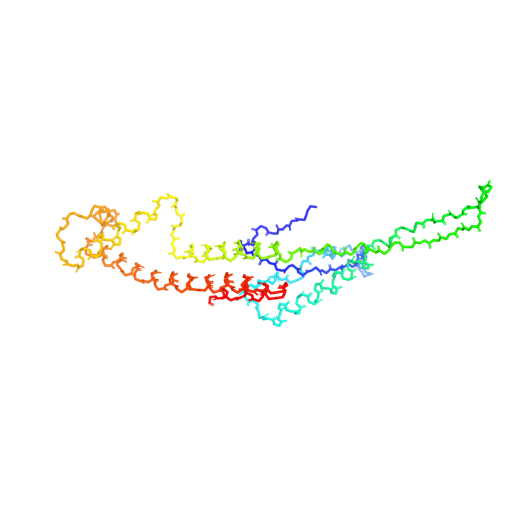O 1
ATOM 1314 N N . ASP A 1 178 ? -20.441 3.424 24.986 1.00 98.44 178 ASP A N 1
ATOM 1315 C CA . ASP A 1 178 ? -21.260 2.992 23.847 1.00 98.44 178 ASP A CA 1
ATOM 1316 C C . ASP A 1 178 ? -20.891 3.747 22.562 1.00 98.44 178 ASP A C 1
ATOM 1318 O O . ASP A 1 178 ? -20.714 3.132 21.510 1.00 98.44 178 ASP A O 1
ATOM 1322 N N . GLU A 1 179 ? -20.735 5.074 22.641 1.00 98.50 179 GLU A N 1
ATOM 1323 C CA . GLU A 1 179 ? -20.357 5.912 21.495 1.00 98.50 179 GLU A CA 1
ATOM 1324 C C . GLU A 1 179 ? -18.958 5.567 20.978 1.00 98.50 179 GLU A C 1
ATOM 1326 O O . GLU A 1 179 ? -18.769 5.415 19.769 1.00 98.50 179 GLU A O 1
ATOM 1331 N N . VAL A 1 180 ? -17.983 5.392 21.876 1.00 98.62 180 VAL A N 1
ATOM 1332 C CA . VAL A 1 180 ? -16.614 5.018 21.490 1.00 98.62 180 VAL A CA 1
ATOM 1333 C C . VAL A 1 180 ? -16.575 3.606 20.906 1.00 98.62 180 VAL A C 1
ATOM 1335 O O . VAL A 1 180 ? -15.963 3.403 19.858 1.00 98.62 180 VAL A O 1
ATOM 1338 N N . ALA A 1 181 ? -17.256 2.636 21.522 1.00 98.62 181 ALA A N 1
ATOM 1339 C CA . ALA A 1 181 ? -17.336 1.269 21.012 1.00 98.62 181 ALA A CA 1
ATOM 1340 C C . ALA A 1 181 ? -17.963 1.228 19.609 1.00 98.62 181 ALA A C 1
ATOM 1342 O O . ALA A 1 181 ? -17.423 0.586 18.704 1.00 98.62 181 ALA A O 1
ATOM 1343 N N . ALA A 1 182 ? -19.065 1.956 19.400 1.00 98.38 182 ALA A N 1
ATOM 1344 C CA . ALA A 1 182 ? -19.720 2.058 18.100 1.00 98.38 182 ALA A CA 1
ATOM 1345 C C . ALA A 1 182 ? -18.811 2.710 17.046 1.00 98.38 182 ALA A C 1
ATOM 1347 O O . ALA A 1 182 ? -18.702 2.200 15.928 1.00 98.38 182 ALA A O 1
ATOM 1348 N N . LEU A 1 183 ? -18.117 3.798 17.401 1.00 98.19 183 LEU A N 1
ATOM 1349 C CA . LEU A 1 183 ? -17.175 4.480 16.511 1.00 98.19 183 LEU A CA 1
ATOM 1350 C C . LEU A 1 183 ? -16.006 3.570 16.109 1.00 98.19 183 LEU A C 1
ATOM 1352 O O . LEU A 1 183 ? -15.679 3.471 14.923 1.00 98.19 183 LEU A O 1
ATOM 1356 N N . VAL A 1 184 ? -15.388 2.885 17.075 1.00 98.12 184 VAL A N 1
ATOM 1357 C CA . VAL A 1 184 ? -14.280 1.952 16.827 1.00 98.12 184 VAL A CA 1
ATOM 1358 C C . VAL A 1 184 ? -14.740 0.786 15.953 1.00 98.12 184 VAL A C 1
ATOM 1360 O O . VAL A 1 184 ? -14.070 0.466 14.971 1.00 98.12 184 VAL A O 1
ATOM 1363 N N . GLY A 1 185 ? -15.903 0.191 16.240 1.00 98.00 185 GLY A N 1
ATOM 1364 C CA . GLY A 1 185 ? -16.466 -0.897 15.437 1.00 98.00 185 GLY A CA 1
ATOM 1365 C C . GLY A 1 185 ? -16.768 -0.483 13.991 1.00 98.00 185 GLY A C 1
ATOM 1366 O O . GLY A 1 185 ? -16.421 -1.202 13.047 1.00 98.00 185 GLY A O 1
ATOM 1367 N N . ALA A 1 186 ? -17.352 0.704 13.796 1.00 97.00 186 ALA A N 1
ATOM 1368 C CA . ALA A 1 186 ? -17.605 1.260 12.467 1.00 97.00 186 ALA A CA 1
ATOM 1369 C C . ALA A 1 186 ? -16.297 1.528 11.705 1.00 97.00 186 ALA A C 1
ATOM 1371 O O . ALA A 1 186 ? -16.167 1.146 10.540 1.00 97.00 186 ALA A O 1
ATOM 1372 N N . THR A 1 187 ? -15.302 2.111 12.379 1.00 96.25 187 THR A N 1
ATOM 1373 C CA . THR A 1 187 ? -13.978 2.394 11.802 1.00 96.25 187 THR A CA 1
ATOM 1374 C C . THR A 1 187 ? -13.264 1.106 11.395 1.00 96.25 187 THR A C 1
ATOM 1376 O O . THR A 1 187 ? -12.774 1.004 10.272 1.00 96.25 187 THR A O 1
ATOM 1379 N N . ALA A 1 188 ? -13.260 0.086 12.260 1.00 96.25 188 ALA A N 1
ATOM 1380 C CA . ALA A 1 188 ? -12.660 -1.214 11.967 1.00 96.25 188 ALA A CA 1
ATOM 1381 C C . ALA A 1 188 ? -13.334 -1.906 10.772 1.00 96.25 188 ALA A C 1
ATOM 1383 O O . ALA A 1 188 ? -12.654 -2.491 9.926 1.00 96.25 188 ALA A O 1
ATOM 1384 N N . THR A 1 189 ? -14.661 -1.802 10.663 1.00 95.50 189 THR A N 1
ATOM 1385 C CA . THR A 1 189 ? -15.426 -2.356 9.536 1.00 95.50 189 THR A CA 1
ATOM 1386 C C . THR A 1 189 ? -15.057 -1.667 8.222 1.00 95.50 189 THR A C 1
ATOM 1388 O O . THR A 1 189 ? -14.728 -2.344 7.247 1.00 95.50 189 THR A O 1
ATOM 1391 N N . ALA A 1 190 ? -15.055 -0.330 8.202 1.00 94.38 190 ALA A N 1
ATOM 1392 C CA . ALA A 1 190 ? -14.676 0.445 7.022 1.00 94.38 190 ALA A CA 1
ATOM 1393 C C . ALA A 1 190 ? -13.227 0.153 6.600 1.00 94.38 190 ALA A C 1
ATOM 1395 O O . ALA A 1 190 ? -12.955 -0.108 5.427 1.00 94.38 190 ALA A O 1
ATOM 1396 N N . TRP A 1 191 ? -12.308 0.115 7.568 1.00 95.62 191 TRP A N 1
ATOM 1397 C CA . TRP A 1 191 ? -10.905 -0.194 7.320 1.00 95.62 191 TRP A CA 1
ATOM 1398 C C . TRP A 1 191 ? -10.694 -1.610 6.778 1.00 95.62 191 TRP A C 1
ATOM 1400 O O . TRP A 1 191 ? -9.913 -1.798 5.849 1.00 95.62 191 TRP A O 1
ATOM 1410 N N . THR A 1 192 ? -11.405 -2.607 7.311 1.00 96.12 192 THR A N 1
ATOM 1411 C CA . THR A 1 192 ? -11.266 -4.005 6.874 1.00 96.12 192 THR A CA 1
ATOM 1412 C C . THR A 1 192 ? -11.563 -4.160 5.385 1.00 96.12 192 THR A C 1
ATOM 1414 O O . THR A 1 192 ? -10.802 -4.826 4.683 1.00 96.12 192 THR A O 1
ATOM 1417 N N . ALA A 1 193 ? -12.624 -3.518 4.887 1.00 94.00 193 ALA A N 1
ATOM 1418 C CA . ALA A 1 193 ? -12.982 -3.565 3.471 1.00 94.00 193 ALA A CA 1
ATOM 1419 C C . ALA A 1 193 ? -11.885 -2.953 2.582 1.00 94.00 193 ALA A C 1
ATOM 1421 O O . ALA A 1 193 ? -11.444 -3.583 1.621 1.00 94.00 193 ALA A O 1
ATOM 1422 N N . VAL A 1 194 ? -11.396 -1.763 2.945 1.00 95.06 194 VAL A N 1
ATOM 1423 C CA . VAL A 1 194 ? -10.333 -1.062 2.208 1.00 95.06 194 VAL A CA 1
ATOM 1424 C C . VAL A 1 194 ? -9.024 -1.853 2.232 1.00 95.06 194 VAL A C 1
ATOM 1426 O O . VAL A 1 194 ? -8.406 -2.079 1.194 1.00 95.06 194 VAL A O 1
ATOM 1429 N N . ASN A 1 195 ? -8.598 -2.328 3.403 1.00 96.25 195 ASN A N 1
ATOM 1430 C CA . ASN A 1 195 ? -7.339 -3.055 3.534 1.00 96.25 195 ASN A CA 1
ATOM 1431 C C . ASN A 1 195 ? -7.366 -4.410 2.809 1.00 96.25 195 ASN A C 1
ATOM 1433 O O . ASN A 1 195 ? -6.335 -4.832 2.283 1.00 96.25 195 ASN A O 1
ATOM 1437 N N . ALA A 1 196 ? -8.520 -5.084 2.762 1.00 96.69 196 ALA A N 1
ATOM 1438 C CA . ALA A 1 196 ? -8.683 -6.316 1.995 1.00 96.69 196 ALA A CA 1
ATOM 1439 C C . ALA A 1 196 ? -8.544 -6.072 0.483 1.00 96.69 196 ALA A C 1
ATOM 1441 O O . ALA A 1 196 ? -7.838 -6.831 -0.182 1.00 96.69 196 ALA A O 1
ATOM 1442 N N . ASP A 1 197 ? -9.151 -5.003 -0.047 1.00 94.44 197 ASP A N 1
ATOM 1443 C CA . ASP A 1 197 ? -8.991 -4.604 -1.454 1.00 94.44 197 ASP A CA 1
ATOM 1444 C C . ASP A 1 197 ? -7.525 -4.281 -1.782 1.00 94.44 197 ASP A C 1
ATOM 1446 O O . ASP A 1 197 ? -6.946 -4.859 -2.706 1.00 94.44 197 ASP A O 1
ATOM 1450 N N . LEU A 1 198 ? -6.883 -3.439 -0.962 1.00 94.19 198 LEU A N 1
ATOM 1451 C CA . LEU A 1 198 ? -5.471 -3.083 -1.124 1.00 94.19 198 LEU A CA 1
ATOM 1452 C C . LEU A 1 198 ? -4.557 -4.313 -1.086 1.00 94.19 198 LEU A C 1
ATOM 1454 O O . LEU A 1 198 ? -3.638 -4.424 -1.897 1.00 94.19 198 LEU A O 1
ATOM 1458 N N . GLU A 1 199 ? -4.796 -5.256 -0.171 1.00 97.12 199 GLU A N 1
ATOM 1459 C CA . GLU A 1 199 ? -4.005 -6.486 -0.088 1.00 97.12 199 GLU A CA 1
ATOM 1460 C C . GLU A 1 199 ? -4.232 -7.404 -1.295 1.00 97.12 199 GLU A C 1
ATOM 1462 O O . GLU A 1 199 ? -3.270 -7.979 -1.812 1.00 97.12 199 GLU A O 1
ATOM 1467 N N . GLY A 1 200 ? -5.469 -7.497 -1.789 1.00 95.12 200 GLY A N 1
ATOM 1468 C CA . GLY A 1 200 ? -5.793 -8.213 -3.020 1.00 95.12 200 GLY A CA 1
ATOM 1469 C C . GLY A 1 200 ? -5.033 -7.650 -4.222 1.00 95.12 200 GLY A C 1
ATOM 1470 O O . GLY A 1 200 ? -4.322 -8.392 -4.906 1.00 95.12 200 GLY A O 1
ATOM 1471 N N . LYS A 1 201 ? -5.102 -6.328 -4.427 1.00 93.06 201 LYS A N 1
ATOM 1472 C CA . LYS A 1 201 ? -4.376 -5.613 -5.490 1.00 93.06 201 LYS A CA 1
ATOM 1473 C C . LYS A 1 201 ? -2.861 -5.785 -5.359 1.00 93.06 201 LYS A C 1
ATOM 1475 O O . LYS A 1 201 ? -2.195 -6.135 -6.334 1.00 93.06 201 LYS A O 1
ATOM 1480 N N . ARG A 1 202 ? -2.313 -5.642 -4.144 1.00 95.62 202 ARG A N 1
ATOM 1481 C CA . ARG A 1 202 ? -0.886 -5.877 -3.852 1.00 95.62 202 ARG A CA 1
ATOM 1482 C C . ARG A 1 202 ? -0.462 -7.278 -4.265 1.00 95.62 202 ARG A C 1
ATOM 1484 O O . ARG A 1 202 ? 0.553 -7.453 -4.939 1.00 95.62 202 ARG A O 1
ATOM 1491 N N . ARG A 1 203 ? -1.222 -8.290 -3.839 1.00 97.44 203 ARG A N 1
ATOM 1492 C CA . ARG A 1 203 ? -0.891 -9.688 -4.103 1.00 97.44 203 ARG A CA 1
ATOM 1493 C C . ARG A 1 203 ? -0.953 -9.992 -5.596 1.00 97.44 203 ARG A C 1
ATOM 1495 O O . ARG A 1 203 ? -0.027 -10.626 -6.098 1.00 97.44 203 ARG A O 1
ATOM 1502 N N . ALA A 1 204 ? -1.983 -9.514 -6.290 1.00 94.50 204 ALA A N 1
ATOM 1503 C CA . ALA A 1 204 ? -2.118 -9.665 -7.736 1.00 94.50 204 ALA A CA 1
ATOM 1504 C C . ALA A 1 204 ? -0.932 -9.037 -8.490 1.00 94.50 204 ALA A C 1
ATOM 1506 O O . ALA A 1 204 ? -0.316 -9.708 -9.317 1.00 94.50 204 ALA A O 1
ATOM 1507 N N . ALA A 1 205 ? -0.546 -7.804 -8.143 1.00 91.00 205 ALA A N 1
ATOM 1508 C CA . ALA A 1 205 ? 0.584 -7.110 -8.762 1.00 91.00 205 ALA A CA 1
ATOM 1509 C C . ALA A 1 205 ? 1.920 -7.844 -8.536 1.00 91.00 205 ALA A C 1
ATOM 1511 O O . ALA A 1 205 ? 2.683 -8.054 -9.477 1.00 91.00 205 ALA A O 1
ATOM 1512 N N . VAL A 1 206 ? 2.193 -8.311 -7.310 1.00 95.81 206 VAL A N 1
ATOM 1513 C CA . VAL A 1 206 ? 3.418 -9.079 -7.008 1.00 95.81 206 VAL A CA 1
ATOM 1514 C C . VAL A 1 206 ? 3.483 -10.378 -7.812 1.00 95.81 206 VAL A C 1
ATOM 1516 O O . VAL A 1 206 ? 4.552 -10.745 -8.301 1.00 95.81 206 VAL A O 1
ATOM 1519 N N . GLU A 1 207 ? 2.367 -11.092 -7.954 1.00 97.56 207 GLU A N 1
ATOM 1520 C CA . GLU A 1 207 ? 2.341 -12.324 -8.747 1.00 97.56 207 GLU A CA 1
ATOM 1521 C C . GLU A 1 207 ? 2.498 -12.046 -10.249 1.00 97.56 207 GLU A C 1
ATOM 1523 O O . GLU A 1 207 ? 3.223 -12.779 -10.921 1.00 97.56 207 GLU A O 1
ATOM 1528 N N . ALA A 1 208 ? 1.941 -10.943 -10.761 1.00 93.44 208 ALA A N 1
ATOM 1529 C CA . ALA A 1 208 ? 2.169 -10.500 -12.136 1.00 93.44 208 ALA A CA 1
ATOM 1530 C C . ALA A 1 208 ? 3.648 -10.142 -12.396 1.00 93.44 208 ALA A C 1
ATOM 1532 O O . ALA A 1 208 ? 4.222 -10.599 -13.385 1.00 93.44 208 ALA A O 1
ATOM 1533 N N . VAL A 1 209 ? 4.316 -9.430 -11.475 1.00 93.38 209 VAL A N 1
ATOM 1534 C CA . VAL A 1 209 ? 5.764 -9.145 -11.572 1.00 93.38 209 VAL A CA 1
ATOM 1535 C C . VAL A 1 209 ? 6.581 -10.437 -11.596 1.00 93.38 209 VAL A C 1
ATOM 1537 O O . VAL A 1 209 ? 7.532 -10.564 -12.369 1.00 93.38 209 VAL A O 1
ATOM 1540 N N . LYS A 1 210 ? 6.226 -11.428 -10.773 1.00 96.88 210 LYS A N 1
ATOM 1541 C CA . LYS A 1 210 ? 6.920 -12.725 -10.772 1.00 96.88 210 LYS A CA 1
ATOM 1542 C C . LYS A 1 210 ? 6.760 -13.460 -12.096 1.00 96.88 210 LYS A C 1
ATOM 1544 O O . LYS A 1 210 ? 7.752 -14.003 -12.583 1.00 96.88 210 LYS A O 1
ATOM 1549 N N . ALA A 1 211 ? 5.559 -13.443 -12.670 1.00 96.88 211 ALA A N 1
ATOM 1550 C CA . ALA A 1 211 ? 5.250 -14.090 -13.940 1.00 96.88 211 ALA A CA 1
ATOM 1551 C C . ALA A 1 211 ? 5.837 -13.364 -15.164 1.00 96.88 211 ALA A C 1
ATOM 1553 O O . ALA A 1 211 ? 5.983 -13.985 -16.208 1.00 96.88 211 ALA A O 1
ATOM 1554 N N . ALA A 1 212 ? 6.203 -12.084 -15.045 1.00 94.69 212 ALA A N 1
ATOM 1555 C CA . ALA A 1 212 ? 6.707 -11.290 -16.162 1.00 94.69 212 ALA A CA 1
ATOM 1556 C C . ALA A 1 212 ? 7.971 -11.890 -16.812 1.00 94.69 212 ALA A C 1
ATOM 1558 O O . ALA A 1 212 ? 8.963 -12.185 -16.151 1.00 94.69 212 ALA A O 1
ATOM 1559 N N . GLU A 1 213 ? 7.980 -12.015 -18.126 1.00 95.88 213 GLU A N 1
ATOM 1560 C CA . GLU A 1 213 ? 9.094 -12.493 -18.950 1.00 95.88 213 GLU A CA 1
ATOM 1561 C C . GLU A 1 213 ? 9.851 -11.336 -19.619 1.00 95.88 213 GLU A C 1
ATOM 1563 O O . GLU A 1 213 ? 10.879 -11.543 -20.260 1.00 95.88 213 GLU A O 1
ATOM 1568 N N . SER A 1 214 ? 9.370 -10.099 -19.450 1.00 87.38 214 SER A N 1
ATOM 1569 C CA . SER A 1 214 ? 9.971 -8.903 -20.037 1.00 87.38 214 SER A CA 1
ATOM 1570 C C . SER A 1 214 ? 9.866 -7.672 -19.125 1.00 87.38 214 SER A C 1
ATOM 1572 O O . SER A 1 214 ? 8.988 -7.612 -18.259 1.00 87.38 214 SER A O 1
ATOM 1574 N N . PRO A 1 215 ? 10.713 -6.645 -19.338 1.00 85.62 215 PRO A N 1
ATOM 1575 C CA . PRO A 1 215 ? 10.590 -5.358 -18.651 1.00 85.62 215 PRO A CA 1
ATOM 1576 C C . PRO A 1 215 ? 9.216 -4.694 -18.827 1.00 85.62 215 PRO A C 1
ATOM 1578 O O . PRO A 1 215 ? 8.696 -4.107 -17.883 1.00 85.62 215 PRO A O 1
ATOM 1581 N N . VAL A 1 216 ? 8.599 -4.830 -20.007 1.00 83.69 216 VAL A N 1
ATOM 1582 C CA . VAL A 1 216 ? 7.263 -4.277 -20.299 1.00 83.69 216 VAL A CA 1
ATOM 1583 C C . VAL A 1 216 ? 6.198 -4.923 -19.413 1.00 83.69 216 VAL A C 1
ATOM 15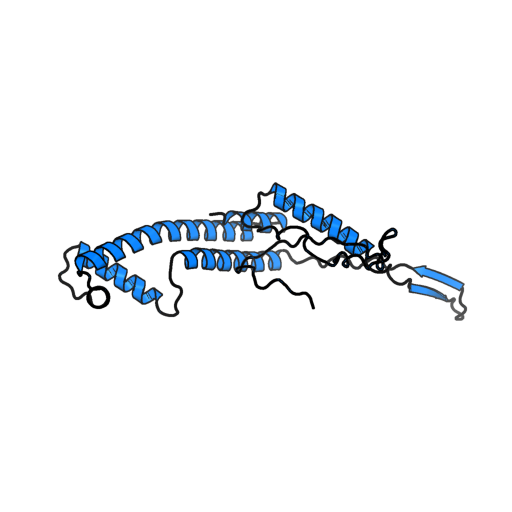85 O O . VAL A 1 216 ? 5.365 -4.227 -18.843 1.00 83.69 216 VAL A O 1
ATOM 1588 N N . GLN A 1 217 ? 6.254 -6.241 -19.224 1.00 84.31 217 GLN A N 1
ATOM 1589 C CA . GLN A 1 217 ? 5.311 -6.942 -18.349 1.00 84.31 217 GLN A CA 1
ATOM 1590 C C . GLN A 1 217 ? 5.529 -6.605 -16.867 1.00 84.31 217 GLN A C 1
ATOM 1592 O O . GLN A 1 217 ? 4.561 -6.500 -16.119 1.00 84.31 217 GLN A O 1
ATOM 1597 N N . VAL A 1 218 ? 6.780 -6.383 -16.438 1.00 85.31 218 VAL A N 1
ATOM 1598 C CA . VAL A 1 218 ? 7.066 -5.866 -15.085 1.00 85.31 218 VAL A CA 1
ATOM 1599 C C . VAL A 1 218 ? 6.430 -4.489 -14.899 1.00 85.31 218 VAL A C 1
ATOM 1601 O O . VAL A 1 218 ? 5.820 -4.232 -13.866 1.00 85.31 218 VAL A O 1
ATOM 1604 N N . TYR A 1 219 ? 6.529 -3.623 -15.908 1.00 83.19 219 TYR A N 1
ATOM 1605 C CA . TYR A 1 219 ? 5.915 -2.303 -15.881 1.00 83.19 219 TYR A CA 1
ATOM 1606 C C . TYR A 1 219 ? 4.381 -2.375 -15.794 1.00 83.19 219 TYR A C 1
ATOM 1608 O O . TYR A 1 219 ? 3.790 -1.772 -14.901 1.00 83.19 219 TYR A O 1
ATOM 1616 N N . GLN A 1 220 ? 3.741 -3.166 -16.660 1.00 82.50 220 GLN A N 1
ATOM 1617 C CA . GLN A 1 220 ? 2.287 -3.375 -16.648 1.00 82.50 220 GLN A CA 1
ATOM 1618 C C . GLN A 1 220 ? 1.795 -3.939 -15.308 1.00 82.50 220 GLN A C 1
ATOM 1620 O O . GLN A 1 220 ? 0.763 -3.523 -14.795 1.00 82.50 220 GLN A O 1
ATOM 1625 N N . ALA A 1 221 ? 2.559 -4.836 -14.682 1.00 86.94 221 ALA A N 1
ATOM 1626 C CA . ALA A 1 221 ? 2.210 -5.367 -13.369 1.00 86.94 221 ALA A CA 1
ATOM 1627 C C . ALA A 1 221 ? 2.141 -4.277 -12.277 1.00 86.94 221 ALA A C 1
ATOM 1629 O O . ALA A 1 221 ? 1.332 -4.383 -11.353 1.00 86.94 221 ALA A O 1
ATOM 1630 N N . CYS A 1 222 ? 2.947 -3.218 -12.391 1.00 84.25 222 CYS A N 1
ATOM 1631 C CA . CYS A 1 222 ? 2.956 -2.099 -11.448 1.00 84.25 222 CYS A CA 1
ATOM 1632 C C . CYS A 1 222 ? 1.752 -1.154 -11.606 1.00 84.25 222 CYS A C 1
ATOM 1634 O O . CYS A 1 222 ? 1.380 -0.497 -10.633 1.00 84.25 222 CYS A O 1
ATOM 1636 N N . THR A 1 223 ? 1.123 -1.079 -12.784 1.00 80.00 223 THR A N 1
ATOM 1637 C CA . THR A 1 223 ? 0.004 -0.148 -13.032 1.00 80.00 223 THR A CA 1
ATOM 1638 C C . THR A 1 223 ? -1.324 -0.633 -12.446 1.00 80.00 223 THR A C 1
ATOM 1640 O O . THR A 1 223 ? -2.254 0.153 -12.302 1.00 80.00 223 THR A O 1
ATOM 1643 N N . HIS A 1 224 ? -1.424 -1.897 -12.023 1.00 73.56 224 HIS A N 1
ATOM 1644 C CA . HIS A 1 224 ? -2.643 -2.457 -11.425 1.00 73.56 224 HIS A CA 1
ATOM 1645 C C . HIS A 1 224 ? -2.963 -1.954 -10.003 1.00 73.56 224 HIS A C 1
ATOM 1647 O O . HIS A 1 224 ? -4.025 -2.271 -9.474 1.00 73.56 224 HIS A O 1
ATOM 1653 N N . LEU A 1 225 ? -2.090 -1.153 -9.382 1.00 71.06 225 LEU A N 1
ATOM 1654 C CA . LEU A 1 225 ? -2.325 -0.536 -8.067 1.00 71.06 225 LEU A CA 1
ATOM 1655 C C . LEU A 1 225 ? -3.153 0.766 -8.120 1.00 71.06 225 LEU A C 1
ATOM 1657 O O . LEU A 1 225 ? -3.121 1.544 -7.166 1.00 71.06 225 LEU A O 1
ATOM 1661 N N . ARG A 1 226 ? -3.893 1.014 -9.209 1.00 62.78 226 ARG A N 1
ATOM 1662 C CA . ARG A 1 226 ? -4.827 2.148 -9.316 1.00 62.78 226 ARG A CA 1
ATOM 1663 C C . ARG A 1 226 ? -5.926 2.036 -8.240 1.00 62.78 226 ARG A C 1
ATOM 1665 O O . ARG A 1 226 ? -6.474 0.952 -8.000 1.00 62.78 226 ARG A O 1
ATOM 1672 N N . ALA A 1 227 ? -6.184 3.150 -7.555 1.00 53.03 227 ALA A N 1
ATOM 1673 C CA . ALA A 1 227 ? -7.323 3.314 -6.653 1.00 53.03 227 ALA A CA 1
ATOM 1674 C C . ALA A 1 227 ? -8.593 3.553 -7.472 1.00 53.03 227 ALA A C 1
ATOM 1676 O O . ALA A 1 227 ? -8.510 4.339 -8.441 1.00 53.03 227 ALA A O 1
#